Protein AF-A0A8J6M1X1-F1 (afdb_monomer_lite)

pLDDT: mean 85.54, std 12.13, range [44.72, 98.0]

Sequence (338 aa):
MTLRKKKETFILKIRDKYQDTYNKDKVIQGISLAIDCLIENEATQEDKPIIFVSYGDENKHAAKLLKELCVEHYSSTSSELFDYEMLNLPNSSAEDALLKLVEICRCRTSLFYWADAISWFKTLPSNTMHVINFNGSKVIRGVNQQDRESITIKKKSFNTNPLNEEHFGLINLHKSISDSIDGSLSDLFYEEALGLIIRPIPAPTGYKYNNPITIDSPNWQKEACVAIRRYQGKECQDGFKWDTSNNAWENVVVYPILEDILMIDSQEIRECLIGQVTMVTPENADTYLSTAWIHPFYRRRGKLSKIWNELINIYGKFEVEEPNSNMQSFIAKKLISK

Organism: NCBI:txid2125989

Structure (mmCIF, N/CA/C/O backbone):
data_AF-A0A8J6M1X1-F1
#
_entry.id   AF-A0A8J6M1X1-F1
#
loop_
_atom_site.group_PDB
_atom_site.id
_atom_site.type_symbol
_atom_site.label_atom_id
_atom_site.label_alt_id
_atom_site.label_comp_id
_atom_site.label_asym_id
_atom_site.label_entity_id
_atom_site.label_seq_id
_atom_site.pdbx_PDB_ins_code
_atom_site.Cartn_x
_atom_site.Cartn_y
_atom_site.Cartn_z
_atom_site.occupancy
_atom_site.B_iso_or_equiv
_atom_site.auth_seq_id
_atom_site.auth_comp_id
_atom_site.auth_asym_id
_atom_site.auth_atom_id
_atom_site.pdbx_PDB_model_num
ATOM 1 N N . MET A 1 1 ? 8.761 -2.727 8.504 1.00 66.25 1 MET A N 1
ATOM 2 C CA . MET A 1 1 ? 8.755 -1.368 7.909 1.00 66.25 1 MET A CA 1
ATOM 3 C C . MET A 1 1 ? 8.291 -1.484 6.467 1.00 66.25 1 MET A C 1
ATOM 5 O O . MET A 1 1 ? 8.843 -2.325 5.772 1.00 66.25 1 MET A O 1
ATOM 9 N N . THR A 1 2 ? 7.280 -0.717 6.048 1.00 79.56 2 THR A N 1
ATOM 10 C CA . THR A 1 2 ? 6.693 -0.816 4.696 1.00 79.56 2 THR A CA 1
ATOM 11 C C . THR A 1 2 ? 7.685 -0.397 3.613 1.00 79.56 2 THR A C 1
ATOM 13 O O . THR A 1 2 ? 8.633 0.342 3.903 1.00 79.56 2 THR A O 1
ATOM 16 N N . LEU A 1 3 ? 7.476 -0.842 2.370 1.00 83.88 3 LEU A N 1
ATOM 17 C CA . LEU A 1 3 ? 8.343 -0.481 1.249 1.00 83.88 3 LEU A CA 1
ATOM 18 C C . LEU A 1 3 ? 8.395 1.040 1.034 1.00 83.88 3 LEU A C 1
ATOM 20 O O . LEU A 1 3 ? 9.475 1.600 0.861 1.00 83.88 3 LEU A O 1
ATOM 24 N N . ARG A 1 4 ? 7.256 1.726 1.189 1.00 83.94 4 ARG A N 1
ATOM 25 C CA . ARG A 1 4 ? 7.164 3.195 1.154 1.00 83.94 4 ARG A CA 1
ATOM 26 C C . ARG A 1 4 ? 8.039 3.878 2.211 1.00 83.94 4 ARG A C 1
ATOM 28 O O . ARG A 1 4 ? 8.769 4.799 1.875 1.00 83.94 4 ARG A O 1
ATOM 35 N N . LYS A 1 5 ? 8.063 3.382 3.456 1.00 79.75 5 LYS A N 1
ATOM 36 C CA . LYS A 1 5 ? 8.980 3.892 4.499 1.00 79.75 5 LYS A CA 1
ATOM 37 C C . LYS A 1 5 ? 10.449 3.581 4.177 1.00 79.75 5 LYS A C 1
ATOM 39 O O . LYS A 1 5 ? 11.317 4.425 4.368 1.00 79.75 5 LYS A O 1
ATOM 44 N N . LYS A 1 6 ? 10.742 2.377 3.663 1.00 84.75 6 LYS A N 1
ATOM 45 C CA . LYS A 1 6 ? 12.109 1.990 3.257 1.00 84.75 6 LYS A CA 1
ATOM 46 C C . LYS A 1 6 ? 12.631 2.834 2.102 1.00 84.75 6 LYS A C 1
ATOM 48 O O . LYS A 1 6 ? 13.828 3.099 2.067 1.00 84.75 6 LYS A O 1
ATOM 53 N N . LYS A 1 7 ? 11.749 3.273 1.201 1.00 88.69 7 LYS A N 1
ATOM 54 C CA . LYS A 1 7 ? 12.085 4.126 0.063 1.00 88.69 7 LYS A CA 1
ATOM 55 C C . LYS A 1 7 ? 12.870 5.359 0.495 1.00 88.69 7 LYS A C 1
ATOM 57 O O . LYS A 1 7 ? 13.956 5.585 -0.020 1.00 88.69 7 LYS A O 1
ATOM 62 N N . GLU A 1 8 ? 12.355 6.128 1.450 1.00 84.44 8 GLU A N 1
ATOM 63 C CA . GLU A 1 8 ? 12.991 7.371 1.902 1.00 84.44 8 GLU A CA 1
ATOM 64 C C . GLU A 1 8 ? 14.382 7.111 2.483 1.00 84.44 8 GLU A C 1
ATOM 66 O O . GLU A 1 8 ? 15.367 7.699 2.034 1.00 84.44 8 GLU A O 1
ATOM 71 N N . THR A 1 9 ? 14.482 6.161 3.418 1.00 87.12 9 THR A N 1
ATOM 72 C CA . THR A 1 9 ? 15.759 5.766 4.025 1.00 87.12 9 THR A CA 1
ATOM 73 C C . THR A 1 9 ? 16.758 5.284 2.975 1.00 87.12 9 THR A C 1
ATOM 75 O O . THR A 1 9 ? 17.935 5.629 3.030 1.00 87.12 9 THR A O 1
ATOM 78 N N . PHE A 1 10 ? 16.304 4.493 2.004 1.00 88.81 10 PHE A N 1
ATOM 79 C CA . PHE A 1 10 ? 17.156 3.952 0.954 1.00 88.81 10 PHE A CA 1
ATOM 80 C C . PHE A 1 10 ? 17.651 5.031 -0.010 1.00 88.81 10 PHE A C 1
ATOM 82 O O . PHE A 1 10 ? 18.835 5.075 -0.335 1.00 88.81 10 PHE A O 1
ATOM 89 N N . ILE A 1 11 ? 16.771 5.945 -0.423 1.00 88.62 11 ILE A N 1
ATOM 90 C CA . ILE A 1 11 ? 17.135 7.065 -1.294 1.00 88.62 11 ILE A CA 1
ATOM 91 C C . ILE A 1 11 ? 18.153 7.983 -0.605 1.00 88.62 11 ILE A C 1
ATOM 93 O O . ILE A 1 11 ? 19.099 8.421 -1.259 1.00 88.62 11 ILE A O 1
ATOM 97 N N . LEU A 1 12 ? 18.019 8.227 0.704 1.00 87.12 12 LEU A N 1
ATOM 98 C CA . LEU A 1 12 ? 19.024 8.957 1.487 1.00 87.12 12 LEU A CA 1
ATOM 99 C C . LEU A 1 12 ? 20.371 8.218 1.510 1.00 87.12 12 LEU A C 1
ATOM 101 O O . LEU A 1 12 ? 21.384 8.799 1.132 1.00 87.12 12 LEU A O 1
ATOM 105 N N . LYS A 1 13 ? 20.377 6.912 1.818 1.00 87.31 13 LYS A N 1
ATOM 106 C CA . LYS A 1 13 ? 21.600 6.086 1.792 1.00 87.31 13 LYS A CA 1
ATOM 107 C C . LYS A 1 13 ? 22.314 6.129 0.432 1.00 87.31 13 LYS A C 1
ATOM 109 O O . LYS A 1 13 ? 23.538 6.229 0.383 1.00 87.31 13 LYS A O 1
ATOM 114 N N . ILE A 1 14 ? 21.575 6.060 -0.682 1.00 86.62 14 ILE A N 1
ATOM 115 C CA . ILE A 1 14 ? 22.171 6.156 -2.026 1.00 86.62 14 ILE A CA 1
ATOM 116 C C . ILE A 1 14 ? 22.758 7.548 -2.262 1.00 86.62 14 ILE A C 1
ATOM 118 O O . ILE A 1 14 ? 23.850 7.656 -2.822 1.00 86.62 14 ILE A O 1
ATOM 122 N N . ARG A 1 15 ? 22.060 8.616 -1.849 1.00 86.00 15 ARG A N 1
ATOM 123 C CA . ARG A 1 15 ? 22.563 9.991 -1.998 1.00 86.00 15 ARG A CA 1
ATOM 124 C C . ARG A 1 15 ? 23.920 10.166 -1.329 1.00 86.00 15 ARG A C 1
ATOM 126 O O . ARG A 1 15 ? 24.786 10.793 -1.941 1.00 86.00 15 ARG A O 1
ATOM 133 N N . ASP A 1 16 ? 24.107 9.576 -0.156 1.00 81.56 16 ASP A N 1
ATOM 134 C CA . ASP A 1 16 ? 25.363 9.653 0.591 1.00 81.56 16 ASP A CA 1
ATOM 135 C C . ASP A 1 16 ? 26.462 8.790 -0.045 1.00 81.56 16 ASP A C 1
ATOM 137 O O . ASP A 1 16 ? 27.605 9.224 -0.156 1.00 81.56 16 ASP A O 1
ATOM 141 N N . LYS A 1 17 ? 26.115 7.596 -0.545 1.00 77.62 17 LYS A N 1
ATOM 142 C CA . LYS A 1 17 ? 27.065 6.657 -1.173 1.00 77.62 17 LYS A CA 1
ATOM 143 C C . LYS A 1 17 ? 27.565 7.110 -2.557 1.00 77.62 17 LYS A C 1
ATOM 145 O O . LYS A 1 17 ? 28.666 6.739 -2.946 1.00 77.62 17 LYS A O 1
ATOM 150 N N . TYR A 1 18 ? 26.782 7.893 -3.305 1.00 72.75 18 TYR A N 1
ATOM 151 C CA . TYR A 1 18 ? 27.051 8.245 -4.712 1.00 72.75 18 TYR A CA 1
ATOM 152 C C . TYR A 1 18 ? 27.340 9.740 -4.922 1.00 72.75 18 TYR A C 1
ATOM 154 O O . TYR A 1 18 ? 26.734 10.368 -5.785 1.00 72.75 18 TYR A O 1
ATOM 162 N N . GLN A 1 19 ? 28.199 10.374 -4.119 1.00 61.22 19 GLN A N 1
ATOM 163 C CA . GLN A 1 19 ? 28.440 11.824 -4.229 1.00 61.22 19 GLN A CA 1
ATOM 164 C C . GLN A 1 19 ? 29.060 12.276 -5.571 1.00 61.22 19 GLN A C 1
ATOM 166 O O . GLN A 1 19 ? 28.644 13.322 -6.061 1.00 61.22 19 GLN A O 1
ATOM 171 N N . ASP A 1 20 ? 29.870 11.443 -6.243 1.00 61.41 20 ASP A N 1
ATOM 172 C CA . ASP A 1 20 ? 30.723 11.882 -7.370 1.00 61.41 20 ASP A CA 1
ATOM 173 C C . ASP A 1 20 ? 30.475 11.174 -8.722 1.00 61.41 20 ASP A C 1
ATOM 175 O O . ASP A 1 20 ? 31.387 11.007 -9.530 1.00 61.41 20 ASP A O 1
ATOM 179 N N . THR A 1 21 ? 29.253 10.708 -9.001 1.00 67.19 21 THR A N 1
ATOM 180 C CA . THR A 1 21 ? 28.950 9.974 -10.250 1.00 67.19 21 THR A CA 1
ATOM 181 C C . THR A 1 21 ? 28.178 10.826 -11.261 1.00 67.19 21 THR A C 1
ATOM 183 O O . THR A 1 21 ? 27.195 11.486 -10.916 1.00 67.19 21 THR A O 1
ATOM 186 N N . TYR A 1 22 ? 28.579 10.772 -12.536 1.00 66.62 22 TYR A N 1
ATOM 187 C CA . TYR A 1 22 ? 27.828 11.364 -13.649 1.00 66.62 22 TYR A CA 1
ATOM 188 C C . TYR A 1 22 ? 26.388 10.806 -13.683 1.00 66.62 22 TYR A C 1
ATOM 190 O O . TYR A 1 22 ? 26.178 9.612 -13.482 1.00 66.62 22 TYR A O 1
ATOM 198 N N . ASN A 1 23 ? 25.386 11.670 -13.890 1.00 80.38 23 ASN A N 1
ATOM 199 C CA . ASN A 1 23 ? 23.947 11.338 -13.921 1.00 80.38 23 ASN A CA 1
ATOM 200 C C . ASN A 1 23 ? 23.329 10.748 -12.633 1.00 80.38 23 ASN A C 1
ATOM 202 O O . ASN A 1 23 ? 22.224 10.196 -12.678 1.00 80.38 23 ASN A O 1
ATOM 206 N N . LYS A 1 24 ? 23.966 10.939 -11.469 1.00 85.69 24 LYS A N 1
ATOM 207 C CA . LYS A 1 24 ? 23.457 10.520 -10.148 1.00 85.69 24 LYS A CA 1
ATOM 208 C C . LYS A 1 24 ? 21.973 10.834 -9.932 1.00 85.69 24 LYS A C 1
ATOM 210 O O . LYS A 1 24 ? 21.205 9.948 -9.564 1.00 85.69 24 LYS A O 1
ATOM 215 N N . ASP A 1 25 ? 21.559 12.078 -10.162 1.00 88.75 25 ASP A N 1
ATOM 216 C CA . ASP A 1 25 ? 20.186 12.505 -9.870 1.00 88.75 25 ASP A CA 1
ATOM 217 C C . ASP A 1 25 ? 19.156 11.769 -10.728 1.00 88.75 25 ASP A C 1
ATOM 219 O O . ASP A 1 25 ? 18.096 11.392 -10.227 1.00 88.75 25 ASP A O 1
ATOM 223 N N . LYS A 1 26 ? 19.492 11.478 -11.994 1.00 90.69 26 LYS A N 1
ATOM 224 C CA . LYS A 1 26 ? 18.655 10.647 -12.867 1.00 90.69 26 LYS A CA 1
ATOM 225 C C . LYS A 1 26 ? 18.558 9.220 -12.337 1.00 90.69 26 LYS A C 1
ATOM 227 O O . LYS A 1 26 ? 17.454 8.694 -12.241 1.00 90.69 26 LYS A O 1
ATOM 232 N N . VAL A 1 27 ? 19.675 8.604 -11.947 1.00 92.19 27 VAL A N 1
ATOM 233 C CA . VAL A 1 27 ? 19.682 7.244 -11.377 1.00 92.19 27 VAL A CA 1
ATOM 234 C C . VAL A 1 27 ? 18.826 7.181 -10.108 1.00 92.19 27 VAL A C 1
ATOM 236 O O . VAL A 1 27 ? 17.958 6.318 -9.995 1.00 92.19 27 VAL A O 1
ATOM 239 N N . ILE A 1 28 ? 18.987 8.139 -9.193 1.00 92.12 28 ILE A N 1
ATOM 240 C CA . ILE A 1 28 ? 18.194 8.229 -7.958 1.00 92.12 28 ILE A CA 1
ATOM 241 C C . ILE A 1 28 ? 16.709 8.433 -8.266 1.00 92.12 28 ILE A C 1
ATOM 243 O O . ILE A 1 28 ? 15.857 7.784 -7.653 1.00 92.12 28 ILE A O 1
ATOM 247 N N . GLN A 1 29 ? 16.382 9.305 -9.223 1.00 92.31 29 GLN A N 1
ATOM 248 C CA . GLN A 1 29 ? 15.005 9.513 -9.658 1.00 92.31 29 GLN A CA 1
ATOM 249 C C . GLN A 1 29 ? 14.407 8.222 -10.232 1.00 92.31 29 GLN A C 1
ATOM 251 O O . GLN A 1 29 ? 13.291 7.855 -9.870 1.00 92.31 29 GLN A O 1
ATOM 256 N N . GLY A 1 30 ? 15.148 7.503 -11.076 1.00 94.06 30 GLY A N 1
ATOM 257 C CA . GLY A 1 30 ? 14.706 6.237 -11.652 1.00 94.06 30 GLY A CA 1
ATOM 258 C C . GLY A 1 30 ? 14.484 5.144 -10.614 1.00 94.06 30 GLY A C 1
ATOM 259 O O . GLY A 1 30 ? 13.450 4.487 -10.649 1.00 94.06 30 GLY A O 1
ATOM 260 N N . ILE A 1 31 ? 15.383 5.006 -9.637 1.00 94.50 31 ILE A N 1
ATOM 261 C CA . ILE A 1 31 ? 15.208 4.081 -8.505 1.00 94.50 31 ILE A CA 1
ATOM 262 C C . ILE A 1 31 ? 13.966 4.459 -7.695 1.00 94.50 31 ILE A C 1
ATOM 264 O O . ILE A 1 31 ? 13.155 3.597 -7.370 1.00 94.50 31 ILE A O 1
ATOM 268 N N . SER A 1 32 ? 13.779 5.750 -7.403 1.00 93.56 32 SER A N 1
ATOM 269 C CA . SER A 1 32 ? 12.595 6.243 -6.691 1.00 93.56 32 SER A CA 1
ATOM 270 C C . SER A 1 32 ? 11.305 5.846 -7.419 1.00 93.56 32 SER A C 1
ATOM 272 O O . SER A 1 32 ? 10.380 5.321 -6.801 1.00 93.56 32 SER A O 1
ATOM 274 N N . LEU A 1 33 ? 11.254 6.029 -8.738 1.00 94.88 33 LEU A N 1
ATOM 275 C CA . LEU A 1 33 ? 10.097 5.662 -9.554 1.00 94.88 33 LEU A CA 1
ATOM 276 C C . LEU A 1 33 ? 9.926 4.142 -9.719 1.00 94.88 33 LEU A C 1
ATOM 278 O O . LEU A 1 33 ? 8.800 3.665 -9.844 1.00 94.88 33 LEU A O 1
ATOM 282 N N . ALA A 1 34 ? 11.010 3.369 -9.697 1.00 95.88 34 ALA A N 1
ATOM 283 C CA . ALA A 1 34 ? 10.949 1.911 -9.725 1.00 95.88 34 ALA A CA 1
ATOM 284 C C . ALA A 1 34 ? 10.388 1.342 -8.412 1.00 95.88 34 ALA A C 1
ATOM 286 O O . ALA A 1 34 ? 9.546 0.449 -8.440 1.00 95.88 34 ALA A O 1
ATOM 287 N N . ILE A 1 35 ? 10.759 1.921 -7.265 1.00 94.69 35 ILE A N 1
ATOM 288 C CA . ILE A 1 35 ? 10.152 1.574 -5.971 1.00 94.69 35 ILE A CA 1
ATOM 289 C C . ILE A 1 35 ? 8.655 1.911 -5.969 1.00 94.69 35 ILE A C 1
ATOM 291 O O . ILE A 1 35 ? 7.868 1.150 -5.416 1.00 94.69 35 ILE A O 1
ATOM 295 N N . ASP A 1 36 ? 8.232 2.993 -6.636 1.00 92.88 36 ASP A N 1
ATOM 296 C CA . ASP A 1 36 ? 6.798 3.271 -6.810 1.00 92.88 36 ASP A CA 1
ATOM 297 C C . ASP A 1 36 ? 6.074 2.155 -7.583 1.00 92.88 36 ASP A C 1
ATOM 299 O O . ASP A 1 36 ? 4.914 1.870 -7.303 1.00 92.88 36 ASP A O 1
ATOM 303 N N . CYS A 1 37 ? 6.744 1.504 -8.538 1.00 94.00 37 CYS A N 1
ATOM 304 C CA . CYS A 1 37 ? 6.176 0.372 -9.274 1.00 94.00 37 CYS A CA 1
ATOM 305 C C . CYS A 1 37 ? 6.079 -0.887 -8.398 1.00 94.00 37 CYS A C 1
ATOM 307 O O . CYS A 1 37 ? 5.080 -1.594 -8.467 1.00 94.00 37 CYS A O 1
ATOM 309 N N . LEU A 1 38 ? 7.062 -1.127 -7.524 1.00 93.62 38 LEU A N 1
ATOM 310 C CA . LEU A 1 38 ? 6.997 -2.208 -6.533 1.00 93.62 38 LEU A CA 1
ATOM 311 C C . LEU A 1 38 ? 5.850 -2.003 -5.529 1.00 93.62 38 LEU A C 1
ATOM 313 O O . LEU A 1 38 ? 5.138 -2.950 -5.218 1.00 93.62 38 LEU A O 1
ATOM 317 N N . ILE A 1 39 ? 5.625 -0.767 -5.067 1.00 90.31 39 ILE A N 1
ATOM 318 C CA . ILE A 1 39 ? 4.486 -0.438 -4.189 1.00 90.31 39 ILE A CA 1
ATOM 319 C C . ILE A 1 39 ? 3.150 -0.728 -4.897 1.00 90.31 39 ILE A C 1
ATOM 321 O O . ILE A 1 39 ? 2.221 -1.230 -4.270 1.00 90.31 39 ILE A O 1
ATOM 325 N N . GLU A 1 40 ? 3.039 -0.427 -6.195 1.00 89.06 40 GLU A N 1
ATOM 326 C CA . GLU A 1 40 ? 1.841 -0.753 -6.985 1.00 89.06 40 GLU A CA 1
ATOM 327 C C . GLU A 1 40 ? 1.635 -2.258 -7.147 1.00 89.06 40 GLU A C 1
ATOM 329 O O . GLU A 1 40 ? 0.508 -2.728 -7.005 1.00 89.06 40 GLU A O 1
ATOM 334 N N . ASN A 1 41 ? 2.707 -3.004 -7.408 1.00 91.00 41 ASN A N 1
ATOM 335 C CA . ASN A 1 41 ? 2.677 -4.463 -7.476 1.00 91.00 41 ASN A CA 1
ATOM 336 C C . ASN A 1 41 ? 2.154 -5.066 -6.164 1.00 91.00 41 ASN A C 1
ATOM 338 O O . ASN A 1 41 ? 1.188 -5.826 -6.177 1.00 91.00 41 ASN A O 1
ATOM 342 N N . GLU A 1 42 ? 2.696 -4.640 -5.016 1.00 88.25 42 GLU A N 1
ATOM 343 C CA . GLU A 1 42 ? 2.217 -5.080 -3.697 1.00 88.25 42 GLU A CA 1
ATOM 344 C C . GLU A 1 42 ? 0.735 -4.744 -3.469 1.00 88.25 42 GLU A C 1
ATOM 346 O O . GLU A 1 42 ? -0.012 -5.561 -2.931 1.00 88.25 42 GLU A O 1
ATOM 351 N N . ALA A 1 43 ? 0.297 -3.549 -3.876 1.00 82.31 43 ALA A N 1
ATOM 352 C CA . ALA A 1 43 ? -1.075 -3.090 -3.665 1.00 82.31 43 ALA A CA 1
ATOM 353 C C . ALA A 1 43 ? -2.104 -3.815 -4.548 1.00 82.31 43 ALA A C 1
ATOM 355 O O . ALA A 1 43 ? -3.246 -4.020 -4.135 1.00 82.31 43 ALA A O 1
ATOM 356 N N . THR A 1 44 ? -1.702 -4.195 -5.760 1.00 83.00 44 THR A N 1
ATOM 357 C CA . THR A 1 44 ? -2.550 -4.894 -6.741 1.00 83.00 44 THR A CA 1
ATOM 358 C C . THR A 1 44 ? -2.412 -6.413 -6.683 1.00 83.00 44 THR A C 1
ATOM 360 O O . THR A 1 44 ? -3.189 -7.109 -7.327 1.00 83.00 44 THR A O 1
ATOM 363 N N . GLN A 1 45 ? -1.469 -6.932 -5.888 1.00 84.75 45 GLN A N 1
ATOM 364 C CA . GLN A 1 45 ? -1.098 -8.352 -5.863 1.00 84.75 45 GLN A CA 1
ATOM 365 C C . GLN A 1 45 ? -0.674 -8.869 -7.249 1.00 84.75 45 GLN A C 1
ATOM 367 O O . GLN A 1 45 ? -0.957 -10.007 -7.622 1.00 84.75 45 GLN A O 1
ATOM 372 N N . GLU A 1 46 ? 0.010 -8.019 -8.014 1.00 86.50 46 GLU A N 1
ATOM 373 C CA . GLU A 1 46 ? 0.571 -8.344 -9.323 1.00 86.50 46 GLU A CA 1
ATOM 374 C C . GLU A 1 46 ? 2.099 -8.301 -9.267 1.00 86.50 46 GLU A C 1
ATOM 376 O O . GLU A 1 46 ? 2.668 -7.396 -8.670 1.00 86.50 46 GLU A O 1
ATOM 381 N N . ASP A 1 47 ? 2.776 -9.194 -9.987 1.00 87.88 47 ASP A N 1
ATOM 382 C CA . ASP A 1 47 ? 4.239 -9.183 -10.121 1.00 87.88 47 ASP A CA 1
ATOM 383 C C . ASP A 1 47 ? 4.663 -8.707 -11.515 1.00 87.88 47 ASP A C 1
ATOM 385 O O . ASP A 1 47 ? 5.363 -9.400 -12.254 1.00 87.88 47 ASP A O 1
ATOM 389 N N . LYS A 1 48 ? 4.215 -7.508 -11.912 1.00 92.75 48 LYS A N 1
ATOM 390 C CA . LYS A 1 48 ? 4.622 -6.917 -13.197 1.00 92.75 48 LYS A CA 1
ATOM 391 C C . LYS A 1 48 ? 6.124 -6.617 -13.190 1.00 92.75 48 LYS A C 1
ATOM 393 O O . LYS A 1 48 ? 6.562 -5.834 -12.337 1.00 92.75 48 LYS A O 1
ATOM 398 N N . PRO A 1 49 ? 6.910 -7.153 -14.140 1.00 94.75 49 PRO A N 1
ATOM 399 C CA . PRO A 1 49 ? 8.326 -6.829 -14.224 1.00 94.75 49 PRO A CA 1
ATOM 400 C C . PRO A 1 49 ? 8.580 -5.346 -14.498 1.00 94.75 49 PRO A C 1
ATOM 402 O O . PRO A 1 49 ? 7.753 -4.645 -15.088 1.00 94.75 49 PRO A O 1
ATOM 405 N N . ILE A 1 50 ? 9.746 -4.870 -14.064 1.00 97.50 50 ILE A N 1
ATOM 406 C CA . ILE A 1 50 ? 10.170 -3.474 -14.179 1.00 97.50 50 ILE A CA 1
ATOM 407 C C . ILE A 1 50 ? 11.333 -3.389 -15.166 1.00 97.50 50 ILE A C 1
ATOM 409 O O . ILE A 1 50 ? 12.405 -3.942 -14.923 1.00 97.50 50 ILE A O 1
ATOM 413 N N . ILE A 1 51 ? 11.129 -2.663 -16.265 1.00 97.38 51 ILE A N 1
ATOM 414 C CA . ILE A 1 51 ? 12.132 -2.446 -17.309 1.00 97.38 51 ILE A CA 1
ATOM 415 C C . ILE A 1 51 ? 12.744 -1.048 -17.159 1.00 97.38 51 ILE A C 1
ATOM 417 O O . ILE A 1 51 ? 12.041 -0.039 -17.226 1.00 97.38 51 ILE A O 1
ATOM 421 N N . PHE A 1 52 ? 14.062 -0.975 -17.010 1.00 98.00 52 PHE A N 1
ATOM 422 C CA . PHE A 1 52 ? 14.844 0.260 -17.014 1.00 98.00 52 PHE A CA 1
ATOM 423 C C . PHE A 1 52 ? 15.364 0.542 -18.429 1.00 98.00 52 PHE A C 1
ATOM 425 O O . PHE A 1 52 ? 16.074 -0.278 -19.004 1.00 98.00 52 PHE A O 1
ATOM 432 N N . VAL A 1 53 ? 15.044 1.706 -18.994 1.00 97.50 53 VAL A N 1
ATOM 433 C CA . VAL A 1 53 ? 15.383 2.051 -20.384 1.00 97.50 53 VAL A CA 1
ATOM 434 C C . VAL A 1 53 ? 16.271 3.283 -20.448 1.00 97.50 53 VAL A C 1
ATOM 436 O O . VAL A 1 53 ? 15.841 4.366 -20.046 1.00 97.50 53 VAL A O 1
ATOM 439 N N . SER A 1 54 ? 17.484 3.133 -20.975 1.00 95.88 54 SER A N 1
ATOM 440 C CA . SER A 1 54 ? 18.418 4.237 -21.216 1.00 95.88 54 SER A CA 1
ATOM 441 C C . SER A 1 54 ? 19.326 3.921 -22.400 1.00 95.88 54 SER A C 1
ATOM 443 O O . SER A 1 54 ? 19.751 2.783 -22.530 1.00 95.88 54 SER A O 1
ATOM 445 N N . TYR A 1 55 ? 19.676 4.920 -23.213 1.00 92.19 55 TYR A N 1
ATOM 446 C CA . TYR A 1 55 ? 20.749 4.805 -24.210 1.00 92.19 55 TYR A CA 1
ATOM 447 C C . TYR A 1 55 ? 22.151 4.794 -23.575 1.00 92.19 55 TYR A C 1
ATOM 449 O O . TYR A 1 55 ? 23.127 4.478 -24.252 1.00 92.19 55 TYR A O 1
ATOM 457 N N . GLY A 1 56 ? 22.258 5.204 -22.307 1.00 88.94 56 GLY A N 1
ATOM 458 C CA . GLY A 1 56 ? 23.471 5.119 -21.496 1.00 88.94 56 GLY A CA 1
ATOM 459 C C . GLY A 1 56 ? 23.369 4.036 -20.420 1.00 88.94 56 GLY A C 1
ATOM 460 O O . GLY A 1 56 ? 22.421 3.259 -20.387 1.00 88.94 56 GLY A O 1
ATOM 461 N N . ASP A 1 57 ? 24.326 4.019 -19.492 1.00 89.56 57 ASP A N 1
ATOM 462 C CA . ASP A 1 57 ? 24.403 2.999 -18.437 1.00 89.56 57 ASP A CA 1
ATOM 463 C C . ASP A 1 57 ? 23.496 3.270 -17.214 1.00 89.56 57 ASP A C 1
ATOM 465 O O . ASP A 1 57 ? 23.526 2.511 -16.236 1.00 89.56 57 ASP A O 1
ATOM 469 N N . GLU A 1 58 ? 22.701 4.348 -17.199 1.00 92.38 58 GLU A N 1
ATOM 470 C CA . GLU A 1 58 ? 21.858 4.716 -16.048 1.00 92.38 58 GLU A CA 1
ATOM 471 C C . GLU A 1 58 ? 20.844 3.622 -15.700 1.00 92.38 58 GLU A C 1
ATOM 473 O O . GLU A 1 58 ? 20.578 3.378 -14.522 1.00 92.38 58 GLU A O 1
ATOM 478 N N . ASN A 1 59 ? 20.309 2.944 -16.720 1.00 93.69 59 ASN A N 1
ATOM 479 C CA . ASN A 1 59 ? 19.359 1.841 -16.584 1.00 93.69 59 ASN A CA 1
ATOM 480 C C . ASN A 1 59 ? 19.947 0.687 -15.753 1.00 93.69 59 ASN A C 1
ATOM 482 O O . ASN A 1 59 ? 19.358 0.261 -14.759 1.00 93.69 59 ASN A O 1
ATOM 486 N N . LYS A 1 60 ? 21.144 0.229 -16.117 1.00 92.94 60 LYS A N 1
ATOM 487 C CA . LYS A 1 60 ? 21.846 -0.891 -15.498 1.00 92.94 60 LYS A CA 1
ATOM 488 C C . LYS A 1 60 ? 22.290 -0.553 -14.080 1.00 92.94 60 LYS A C 1
ATOM 490 O O . LYS A 1 60 ? 22.162 -1.385 -13.182 1.00 92.94 60 LYS A O 1
ATOM 495 N N . HIS A 1 61 ? 22.766 0.673 -13.854 1.00 91.75 61 HIS A N 1
ATOM 496 C CA . HIS A 1 61 ? 23.123 1.143 -12.514 1.00 91.75 61 HIS A CA 1
ATOM 497 C C . HIS A 1 61 ? 21.899 1.231 -11.595 1.00 91.75 61 HIS A C 1
ATOM 499 O O . HIS A 1 61 ? 21.964 0.777 -10.451 1.00 91.75 61 HIS A O 1
ATOM 505 N N . ALA A 1 62 ? 20.777 1.761 -12.093 1.00 93.88 62 ALA A N 1
ATOM 506 C CA . ALA A 1 62 ? 19.531 1.829 -11.337 1.00 93.88 62 ALA A CA 1
ATOM 507 C C . ALA A 1 62 ? 19.001 0.431 -10.979 1.00 93.88 62 ALA A C 1
ATOM 509 O O . ALA A 1 62 ? 18.660 0.195 -9.820 1.00 93.88 62 ALA A O 1
ATOM 510 N N . ALA A 1 63 ? 18.999 -0.505 -11.934 1.00 94.38 63 ALA A N 1
ATOM 511 C CA . ALA A 1 63 ? 18.564 -1.882 -11.706 1.00 94.38 63 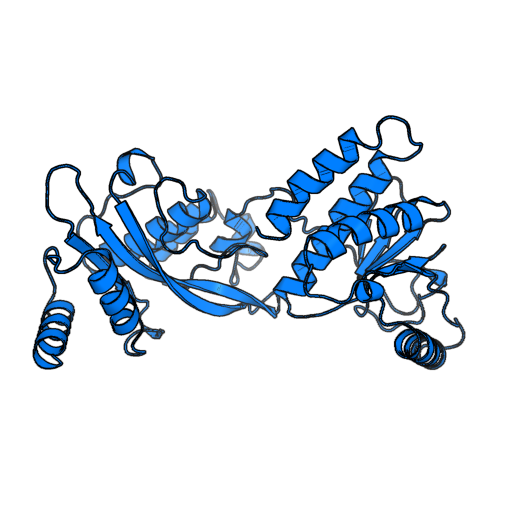ALA A CA 1
ATOM 512 C C . ALA A 1 63 ? 19.438 -2.597 -10.659 1.00 94.38 63 ALA A C 1
ATOM 514 O O . ALA A 1 63 ? 18.918 -3.219 -9.731 1.00 94.38 63 ALA A O 1
ATOM 515 N N . LYS A 1 64 ? 20.766 -2.431 -10.741 1.00 92.69 64 LYS A N 1
ATOM 516 C CA . LYS A 1 64 ? 21.711 -2.981 -9.758 1.00 92.69 64 LYS A CA 1
ATOM 517 C C . LYS A 1 64 ? 21.449 -2.459 -8.346 1.00 92.69 64 LYS A C 1
ATOM 519 O O . LYS A 1 64 ? 21.426 -3.239 -7.400 1.00 92.69 64 LYS A O 1
ATOM 524 N N . LEU A 1 65 ? 21.251 -1.151 -8.196 1.00 92.12 65 LEU A N 1
ATOM 525 C CA . LEU A 1 65 ? 20.965 -0.555 -6.893 1.00 92.12 65 LEU A CA 1
ATOM 526 C C . LEU A 1 65 ? 19.605 -0.990 -6.350 1.00 92.12 65 LEU A C 1
ATOM 528 O O . LEU A 1 65 ? 19.486 -1.280 -5.162 1.00 92.12 65 LEU A O 1
ATOM 532 N N . LEU A 1 66 ? 18.584 -1.088 -7.203 1.00 94.38 66 LEU A N 1
ATOM 533 C CA . LEU A 1 66 ? 17.279 -1.571 -6.765 1.00 94.38 66 LEU A CA 1
ATOM 534 C C . LEU A 1 66 ? 17.341 -3.026 -6.279 1.00 94.38 66 LEU A C 1
ATOM 536 O O . LEU A 1 66 ? 16.701 -3.351 -5.279 1.00 94.38 66 LEU A O 1
ATOM 540 N N . LYS A 1 67 ? 18.143 -3.879 -6.930 1.00 94.12 67 LYS A N 1
ATOM 541 C CA . LYS A 1 67 ? 18.406 -5.244 -6.457 1.00 94.12 67 LYS A CA 1
ATOM 542 C C . LYS A 1 67 ? 18.925 -5.252 -5.019 1.00 94.12 67 LYS A C 1
ATOM 544 O O . LYS A 1 67 ? 18.416 -6.024 -4.212 1.00 94.12 67 LYS A O 1
ATOM 549 N N . GLU A 1 68 ? 19.891 -4.389 -4.683 1.00 90.62 68 GLU A N 1
ATOM 550 C CA . GLU A 1 68 ? 20.431 -4.286 -3.315 1.00 90.62 68 GLU A CA 1
ATOM 551 C C . GLU A 1 68 ? 19.311 -4.008 -2.294 1.00 90.62 68 GLU A C 1
ATOM 553 O O . GLU A 1 68 ? 19.212 -4.713 -1.289 1.00 90.62 68 GLU A O 1
ATOM 558 N N . LEU A 1 69 ? 18.408 -3.059 -2.586 1.00 91.50 69 LEU A N 1
ATOM 559 C CA . LEU A 1 69 ? 17.243 -2.787 -1.732 1.00 91.50 69 LEU A CA 1
ATOM 560 C C . LEU A 1 69 ? 16.321 -3.997 -1.606 1.00 91.50 69 LEU A C 1
ATOM 562 O O . LEU A 1 69 ? 15.840 -4.281 -0.512 1.00 91.50 69 LEU A O 1
ATOM 566 N N . CYS A 1 70 ? 16.014 -4.665 -2.716 1.00 92.62 70 CYS A N 1
ATOM 567 C CA . CYS A 1 70 ? 15.020 -5.733 -2.723 1.00 92.62 70 CYS A CA 1
ATOM 568 C C . CYS A 1 70 ? 15.525 -6.977 -1.996 1.00 92.62 70 CYS A C 1
ATOM 570 O O . CYS A 1 70 ? 14.776 -7.556 -1.217 1.00 92.62 70 CYS A O 1
ATOM 572 N N . VAL A 1 71 ? 16.803 -7.329 -2.146 1.00 91.88 71 VAL A N 1
ATOM 573 C CA . VAL A 1 71 ? 17.425 -8.419 -1.378 1.00 91.88 71 VAL A CA 1
ATOM 574 C C . VAL A 1 71 ? 17.443 -8.098 0.124 1.00 91.88 71 VAL A C 1
ATOM 576 O O . VAL A 1 71 ? 17.161 -8.972 0.940 1.00 91.88 71 VAL A O 1
ATOM 579 N N . GLU A 1 72 ? 17.708 -6.843 0.510 1.00 90.06 72 GLU A N 1
ATOM 580 C CA . GLU A 1 72 ? 17.621 -6.409 1.915 1.00 90.06 72 GLU A CA 1
ATOM 581 C C . GLU A 1 72 ? 16.167 -6.404 2.425 1.00 90.06 72 GLU A C 1
ATOM 583 O O . GLU A 1 72 ? 15.896 -6.731 3.584 1.00 90.06 72 GLU A O 1
ATOM 588 N N . HIS A 1 73 ? 15.209 -5.994 1.589 1.00 88.81 73 HIS A N 1
ATOM 589 C CA . HIS A 1 73 ? 13.815 -5.845 1.991 1.00 88.81 73 HIS A CA 1
ATOM 590 C C . HIS A 1 73 ? 13.068 -7.174 2.070 1.00 88.81 73 HIS A C 1
ATOM 592 O O . HIS A 1 73 ? 12.352 -7.395 3.047 1.00 88.81 73 HIS A O 1
ATOM 598 N N . TYR A 1 74 ? 13.253 -8.036 1.076 1.00 89.25 74 TYR A N 1
ATOM 599 C CA . TYR A 1 74 ? 12.584 -9.320 0.917 1.00 89.25 74 TYR A CA 1
ATOM 600 C C . TYR A 1 74 ? 13.558 -10.465 1.206 1.00 89.25 74 TYR A C 1
ATOM 602 O O . TYR A 1 74 ? 13.775 -11.335 0.367 1.00 89.25 74 TYR A O 1
ATOM 610 N N . SER A 1 75 ? 14.139 -10.480 2.406 1.00 86.44 75 SER A N 1
ATOM 611 C CA . SER A 1 75 ? 15.192 -11.433 2.792 1.00 86.44 75 SER A CA 1
ATOM 612 C C . SER A 1 75 ? 14.781 -12.911 2.736 1.00 86.44 75 SER A C 1
ATOM 614 O O . SER A 1 75 ? 15.641 -13.785 2.684 1.00 86.44 75 SER A O 1
ATOM 616 N N . SER A 1 76 ? 13.478 -13.204 2.743 1.00 87.94 76 SER A N 1
ATOM 617 C CA . SER A 1 76 ? 12.925 -14.554 2.583 1.00 87.94 76 SER A CA 1
ATOM 618 C C . SER A 1 76 ? 12.754 -14.993 1.123 1.00 87.94 76 SER A C 1
ATOM 620 O O . SER A 1 76 ? 12.362 -16.130 0.879 1.00 87.94 76 SER A O 1
ATOM 622 N N . THR A 1 77 ? 12.987 -14.101 0.159 1.00 87.44 77 THR A N 1
ATOM 623 C CA . THR A 1 77 ? 12.800 -14.351 -1.277 1.00 87.44 77 THR A CA 1
ATOM 624 C C . THR A 1 77 ? 14.139 -14.681 -1.930 1.00 87.44 77 THR A C 1
ATOM 626 O O . THR A 1 77 ? 15.170 -14.142 -1.527 1.00 87.44 77 THR A O 1
ATOM 629 N N . SER A 1 78 ? 14.142 -15.555 -2.945 1.00 87.62 78 SER A N 1
ATOM 630 C CA . SER A 1 78 ? 15.367 -15.868 -3.694 1.00 87.62 78 SER A CA 1
ATOM 631 C C . SER A 1 78 ? 15.984 -14.592 -4.265 1.00 87.62 78 SER A C 1
ATOM 633 O O . SER A 1 78 ? 15.305 -13.817 -4.939 1.00 87.62 78 SER A O 1
ATOM 635 N N . SER A 1 79 ? 17.283 -14.387 -4.038 1.00 86.69 79 SER A N 1
ATOM 636 C CA . SER A 1 79 ? 18.002 -13.224 -4.566 1.00 86.69 79 SER A CA 1
ATOM 637 C C . SER A 1 79 ? 18.029 -13.181 -6.094 1.00 86.69 79 SER A C 1
ATOM 639 O O . SER A 1 79 ? 18.166 -12.099 -6.660 1.00 86.69 79 SER A O 1
ATOM 641 N N . GLU A 1 80 ? 17.888 -14.343 -6.741 1.00 88.00 80 GLU A N 1
ATOM 642 C CA . GLU A 1 80 ? 17.809 -14.486 -8.200 1.00 88.00 80 GLU A CA 1
ATOM 643 C C . GLU A 1 80 ? 16.550 -13.814 -8.763 1.00 88.00 80 GLU A C 1
ATOM 645 O O . GLU A 1 80 ? 16.583 -13.280 -9.868 1.00 88.00 80 GLU A O 1
ATOM 650 N N . LEU A 1 81 ? 15.469 -13.726 -7.970 1.00 88.12 81 LEU A N 1
ATOM 651 C CA . LEU A 1 81 ? 14.247 -13.014 -8.365 1.00 88.12 81 LEU A CA 1
ATOM 652 C C . LEU A 1 81 ? 14.509 -11.539 -8.685 1.00 88.12 81 LEU A C 1
ATOM 654 O O . LEU A 1 81 ? 13.841 -10.936 -9.523 1.00 88.12 81 LEU A O 1
ATOM 658 N N . PHE A 1 82 ? 15.502 -10.962 -8.014 1.00 91.75 82 PHE A N 1
ATOM 659 C CA . PHE A 1 82 ? 15.890 -9.565 -8.153 1.00 91.75 82 PHE A CA 1
ATOM 660 C C . PHE A 1 82 ? 17.129 -9.385 -9.031 1.00 91.75 82 PHE A C 1
ATOM 662 O O . PHE A 1 82 ? 17.693 -8.289 -9.061 1.00 91.75 82 PHE A O 1
ATOM 669 N N . ASP A 1 83 ? 17.583 -10.428 -9.735 1.00 91.69 83 ASP A N 1
ATOM 670 C CA . ASP A 1 83 ? 18.575 -10.253 -10.793 1.00 91.69 83 ASP A CA 1
ATOM 671 C C . ASP A 1 83 ? 18.067 -9.267 -11.840 1.00 91.69 83 ASP A C 1
ATOM 673 O O . ASP A 1 83 ? 16.865 -9.048 -11.971 1.00 91.69 83 ASP A O 1
ATOM 677 N N . TYR A 1 84 ? 18.990 -8.634 -12.560 1.00 91.50 84 TYR A N 1
ATOM 678 C CA . TYR A 1 84 ? 18.653 -7.680 -13.605 1.00 91.50 84 TYR A CA 1
ATOM 679 C C . TYR A 1 84 ? 19.251 -8.122 -14.933 1.00 91.50 84 TYR A C 1
ATOM 681 O O . TYR A 1 84 ? 20.470 -8.170 -15.103 1.00 91.50 84 TYR A O 1
ATOM 689 N N . GLU A 1 85 ? 18.382 -8.431 -15.887 1.00 91.31 85 GLU A N 1
ATOM 690 C CA . GLU A 1 85 ? 18.779 -9.006 -17.169 1.00 91.31 85 GLU A CA 1
ATOM 691 C C . GLU A 1 85 ? 18.579 -8.029 -18.318 1.00 91.31 85 GLU A C 1
ATOM 693 O O . GLU A 1 85 ? 17.709 -7.159 -18.286 1.00 91.31 85 GLU A O 1
ATOM 698 N N . MET A 1 86 ? 19.390 -8.182 -19.362 1.00 93.12 86 MET A N 1
ATOM 699 C CA . MET A 1 86 ? 19.162 -7.439 -20.595 1.00 93.12 86 MET A CA 1
ATOM 700 C C . MET A 1 86 ? 17.912 -7.992 -21.282 1.00 93.12 86 MET A C 1
ATOM 702 O O . MET A 1 86 ? 17.864 -9.178 -21.609 1.00 93.12 86 MET A O 1
ATOM 706 N N . LEU A 1 87 ? 16.922 -7.143 -21.541 1.00 94.19 87 LEU A N 1
ATOM 707 C CA . LEU A 1 87 ? 15.723 -7.523 -22.278 1.00 94.19 87 LEU A CA 1
ATOM 708 C C . LEU A 1 87 ? 15.820 -7.050 -23.721 1.00 94.19 87 LEU A C 1
ATOM 710 O O . LEU A 1 87 ? 15.625 -5.874 -24.007 1.00 94.19 87 LEU A O 1
ATOM 714 N N . ASN A 1 88 ? 16.062 -7.993 -24.624 1.00 94.06 88 ASN A N 1
ATOM 715 C CA . ASN A 1 88 ? 16.019 -7.768 -26.060 1.00 94.06 88 ASN A CA 1
ATOM 716 C C . ASN A 1 88 ? 15.123 -8.828 -26.703 1.00 94.06 88 ASN A C 1
ATOM 718 O O . ASN A 1 88 ? 15.464 -10.014 -26.707 1.00 94.06 88 ASN A O 1
ATOM 722 N N . LEU A 1 89 ? 13.961 -8.400 -27.192 1.00 94.19 89 LEU A N 1
ATOM 723 C CA . LEU A 1 89 ? 12.951 -9.269 -27.774 1.00 94.19 89 LEU A CA 1
ATOM 724 C C . LEU A 1 89 ? 12.877 -9.089 -29.296 1.00 94.19 89 LEU A C 1
ATOM 726 O O . LEU A 1 89 ? 13.132 -8.001 -29.819 1.00 94.19 89 LEU A O 1
ATOM 730 N N . PRO A 1 90 ? 12.493 -10.149 -30.028 1.00 91.25 90 PRO A N 1
ATOM 731 C CA . PRO A 1 90 ? 12.166 -10.048 -31.439 1.00 91.25 90 PRO A CA 1
ATOM 732 C C . PRO A 1 90 ? 11.096 -8.987 -31.715 1.00 91.25 90 PRO A C 1
ATOM 734 O O . PRO A 1 90 ? 10.087 -8.881 -31.017 1.00 91.25 90 PRO A O 1
ATOM 737 N N . ASN A 1 91 ? 11.301 -8.246 -32.801 1.00 87.06 91 ASN A N 1
ATOM 738 C CA . ASN A 1 91 ? 10.373 -7.221 -33.279 1.00 87.06 91 ASN A CA 1
ATOM 739 C C . ASN A 1 91 ? 9.514 -7.680 -34.469 1.00 87.06 91 ASN A C 1
ATOM 741 O O . ASN A 1 91 ? 8.865 -6.856 -35.107 1.00 87.06 91 ASN A O 1
ATOM 745 N N . SER A 1 92 ? 9.537 -8.974 -34.799 1.00 89.56 92 SER A N 1
ATOM 746 C CA . SER A 1 92 ? 8.786 -9.562 -35.916 1.00 89.56 92 SER A CA 1
ATOM 747 C C . SER A 1 92 ? 7.292 -9.679 -35.623 1.00 89.56 92 SER A C 1
ATOM 749 O O . SER A 1 92 ? 6.473 -9.362 -36.482 1.00 89.56 92 SER A O 1
ATOM 751 N N . SER A 1 93 ? 6.932 -10.124 -34.418 1.00 92.62 93 SER A N 1
ATOM 752 C CA . SER A 1 93 ? 5.548 -10.281 -33.975 1.00 92.62 93 SER A CA 1
ATOM 753 C C . SER A 1 93 ? 5.453 -10.279 -32.444 1.00 92.62 93 SER A C 1
ATOM 755 O O . SER A 1 93 ? 6.445 -10.505 -31.746 1.00 92.62 93 SER A O 1
ATOM 757 N N . ALA A 1 94 ? 4.249 -10.048 -31.911 1.00 92.62 94 ALA A N 1
ATOM 758 C CA . ALA A 1 94 ? 3.985 -10.180 -30.477 1.00 92.62 94 ALA A CA 1
ATOM 759 C C . ALA A 1 94 ? 4.166 -11.627 -29.985 1.00 92.62 94 ALA A C 1
ATOM 761 O O . ALA A 1 94 ? 4.618 -11.844 -28.865 1.00 92.62 94 ALA A O 1
ATOM 762 N N . GLU A 1 95 ? 3.848 -12.616 -30.825 1.00 94.38 95 GLU A N 1
ATOM 763 C CA . GLU A 1 95 ? 4.007 -14.036 -30.499 1.00 94.38 95 GLU A CA 1
ATOM 764 C C . GLU A 1 95 ? 5.483 -14.405 -30.328 1.00 94.38 95 GLU A C 1
ATOM 766 O O . GLU A 1 95 ? 5.852 -14.969 -29.300 1.00 94.38 95 GLU A O 1
ATOM 771 N N . ASP A 1 96 ? 6.347 -13.998 -31.262 1.00 93.94 96 ASP A N 1
ATOM 772 C CA . ASP A 1 96 ? 7.791 -14.249 -31.171 1.00 93.94 96 ASP A CA 1
ATOM 773 C C . ASP A 1 96 ? 8.405 -13.576 -29.937 1.00 93.94 96 ASP A C 1
ATOM 775 O O . ASP A 1 96 ? 9.243 -14.159 -29.243 1.00 93.94 96 ASP A O 1
ATOM 779 N N . ALA A 1 97 ? 7.965 -12.350 -29.634 1.00 93.88 97 ALA A N 1
ATOM 780 C CA . ALA A 1 97 ? 8.393 -11.620 -28.447 1.00 93.88 97 ALA A CA 1
ATOM 781 C C . ALA A 1 97 ? 7.982 -12.336 -27.153 1.00 93.88 97 ALA A C 1
ATOM 783 O O . ALA A 1 97 ? 8.797 -12.473 -26.240 1.00 93.88 97 ALA A O 1
ATOM 784 N N . LEU A 1 98 ? 6.745 -12.837 -27.085 1.00 93.19 98 LEU A N 1
ATOM 785 C CA . LEU A 1 98 ? 6.245 -13.603 -25.943 1.00 93.19 98 LEU A CA 1
ATOM 786 C C . LEU A 1 98 ? 6.955 -14.952 -25.803 1.00 93.19 98 LEU A C 1
ATOM 788 O O . LEU A 1 98 ? 7.338 -15.313 -24.693 1.00 93.19 98 LEU A O 1
ATOM 792 N N . LEU A 1 99 ? 7.180 -15.681 -26.898 1.00 93.44 99 LEU A N 1
ATOM 793 C CA . LEU A 1 99 ? 7.924 -16.943 -26.877 1.00 93.44 99 LEU A CA 1
ATOM 794 C C . LEU A 1 99 ? 9.351 -16.730 -26.372 1.00 93.44 99 LEU A C 1
ATOM 796 O O . LEU A 1 99 ? 9.816 -17.487 -25.516 1.00 93.44 99 LEU A O 1
ATOM 800 N N . LYS A 1 100 ? 10.024 -15.665 -26.832 1.00 92.12 100 LYS A N 1
ATOM 801 C CA . LYS A 1 100 ? 11.361 -15.332 -26.339 1.00 92.12 100 LYS A CA 1
ATOM 802 C C . LYS A 1 100 ? 11.347 -14.926 -24.869 1.00 92.12 100 LYS A C 1
ATOM 804 O O . LYS A 1 100 ? 12.220 -15.349 -24.116 1.00 92.12 100 LYS A O 1
ATOM 809 N N . LEU A 1 101 ? 10.352 -14.152 -24.440 1.00 91.44 101 LEU A N 1
ATOM 810 C CA . LEU A 1 101 ? 10.186 -13.795 -23.033 1.00 91.44 101 LEU A CA 1
ATOM 811 C C . LEU A 1 101 ? 9.975 -15.046 -22.165 1.00 91.44 101 LEU A C 1
ATOM 813 O O . LEU A 1 101 ? 10.620 -15.178 -21.133 1.00 91.44 101 LEU A O 1
ATOM 817 N N . VAL A 1 102 ? 9.151 -16.002 -22.603 1.00 90.06 102 VAL A N 1
ATOM 818 C CA . VAL A 1 102 ? 8.954 -17.287 -21.908 1.00 90.06 102 VAL A CA 1
ATOM 819 C C . VAL A 1 102 ? 10.258 -18.080 -21.820 1.00 90.06 102 V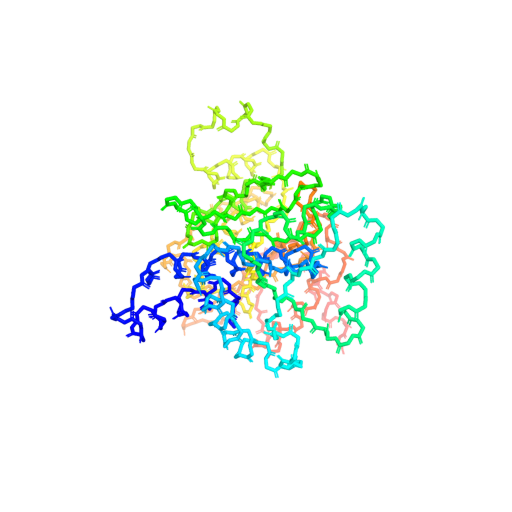AL A C 1
ATOM 821 O O . VAL A 1 102 ? 10.545 -18.662 -20.776 1.00 90.06 102 VAL A O 1
ATOM 824 N N . GLU A 1 103 ? 11.060 -18.108 -22.885 1.00 90.44 103 GLU A N 1
ATOM 825 C CA . GLU A 1 103 ? 12.384 -18.742 -22.876 1.00 90.44 103 GLU A CA 1
ATOM 826 C C . GLU A 1 103 ? 13.305 -18.102 -21.825 1.00 90.44 103 GLU A C 1
ATOM 828 O O . GLU A 1 103 ? 13.925 -18.820 -21.038 1.00 90.44 103 GLU A O 1
ATOM 833 N N . ILE A 1 104 ? 13.334 -16.764 -21.759 1.00 88.88 104 ILE A N 1
ATOM 834 C CA . ILE A 1 104 ? 14.084 -16.011 -20.744 1.00 88.88 104 ILE A CA 1
ATOM 835 C C . ILE A 1 104 ? 13.579 -16.380 -19.345 1.00 88.88 104 ILE A C 1
ATOM 837 O O . ILE A 1 104 ? 14.378 -16.806 -18.512 1.00 88.88 104 ILE A O 1
ATOM 841 N N . CYS A 1 105 ? 12.265 -16.313 -19.107 1.00 84.62 105 CYS A N 1
ATOM 842 C CA . CYS A 1 105 ? 11.653 -16.585 -17.805 1.00 84.62 105 CYS A CA 1
ATOM 843 C C . CYS A 1 105 ? 11.851 -18.030 -17.320 1.00 84.62 105 CYS A C 1
ATOM 845 O O . CYS A 1 105 ? 11.937 -18.268 -16.118 1.00 84.62 105 CYS A O 1
ATOM 847 N N . ARG A 1 106 ? 11.933 -19.007 -18.234 1.00 85.38 106 ARG A N 1
ATOM 848 C CA . ARG A 1 106 ? 12.228 -20.412 -17.895 1.00 85.38 106 ARG A CA 1
ATOM 849 C C . ARG A 1 106 ? 13.671 -20.623 -17.457 1.00 85.38 106 ARG A C 1
ATOM 851 O O . ARG A 1 106 ? 13.935 -21.533 -16.678 1.00 85.38 106 ARG A O 1
ATOM 858 N N . CYS A 1 107 ? 14.592 -19.821 -17.982 1.00 80.38 107 CYS A N 1
ATOM 859 C CA . CYS A 1 107 ? 16.006 -19.903 -17.634 1.00 80.38 107 CYS A CA 1
ATOM 860 C C . CYS A 1 107 ? 16.341 -19.059 -16.401 1.00 80.38 107 CYS A C 1
ATOM 862 O O . CYS A 1 107 ? 17.240 -19.420 -15.646 1.00 80.38 107 CYS A O 1
ATOM 864 N N . ARG A 1 108 ? 15.661 -17.919 -16.231 1.00 79.38 108 ARG A N 1
ATOM 865 C CA . ARG A 1 108 ? 15.888 -16.944 -15.160 1.00 79.38 108 ARG A CA 1
ATOM 866 C C . ARG A 1 108 ? 14.565 -16.320 -14.742 1.00 79.38 108 ARG A C 1
ATOM 868 O O . ARG A 1 108 ? 13.894 -15.674 -15.542 1.00 79.38 108 ARG A O 1
ATOM 875 N N . THR A 1 109 ? 14.208 -16.456 -13.474 1.00 75.69 109 THR A N 1
ATOM 876 C CA . THR A 1 109 ? 13.065 -15.744 -12.899 1.00 75.69 109 THR A CA 1
ATOM 877 C C . THR A 1 109 ? 13.551 -14.384 -12.429 1.00 75.69 109 THR A C 1
ATOM 879 O O . THR A 1 109 ? 14.009 -14.281 -11.304 1.00 75.69 109 THR A O 1
ATOM 882 N N . SER A 1 110 ? 13.519 -13.361 -13.279 1.00 87.50 110 SER A N 1
ATOM 883 C CA . SER A 1 110 ? 13.907 -11.999 -12.896 1.00 87.50 110 SER A CA 1
ATOM 884 C C . SER A 1 110 ? 12.713 -11.047 -12.980 1.00 87.50 110 SER A C 1
ATOM 886 O O . SER A 1 110 ? 11.949 -11.067 -13.951 1.00 87.50 110 SER A O 1
ATOM 888 N N . LEU A 1 111 ? 12.567 -10.204 -11.955 1.00 92.31 111 LEU A N 1
ATOM 889 C CA . LEU A 1 111 ? 11.602 -9.107 -11.901 1.00 92.31 111 LEU A CA 1
ATOM 890 C C . LEU A 1 111 ? 12.139 -7.828 -12.567 1.00 92.31 111 LEU A C 1
ATOM 892 O O . LEU A 1 111 ? 11.355 -6.937 -12.903 1.00 92.31 111 LEU A O 1
ATOM 896 N N . PHE A 1 112 ? 13.456 -7.711 -12.758 1.00 95.69 112 PHE A N 1
ATOM 897 C CA . PHE A 1 112 ? 14.102 -6.496 -13.252 1.00 95.69 112 PHE A CA 1
ATOM 898 C C . PHE A 1 112 ? 14.780 -6.726 -14.594 1.00 95.69 112 PHE A C 1
ATOM 900 O O . PHE A 1 112 ? 15.597 -7.620 -14.775 1.00 95.69 112 PHE A O 1
ATOM 907 N N . TYR A 1 113 ? 14.514 -5.835 -15.535 1.00 95.44 113 TYR A N 1
ATOM 908 C CA . TYR A 1 113 ? 15.146 -5.873 -16.841 1.00 95.44 113 TYR A CA 1
ATOM 909 C C . TYR A 1 113 ? 15.740 -4.518 -17.177 1.00 95.44 113 TYR A C 1
ATOM 911 O O . TYR A 1 113 ? 15.241 -3.489 -16.734 1.00 95.44 113 TYR A O 1
ATOM 919 N N . TRP A 1 114 ? 16.775 -4.490 -18.001 1.00 96.38 114 TRP A N 1
ATOM 920 C CA . TRP A 1 114 ? 17.249 -3.261 -18.622 1.00 96.38 114 TRP A CA 1
ATOM 921 C C . TRP A 1 114 ? 17.277 -3.414 -20.140 1.00 96.38 114 TRP A C 1
ATOM 923 O O . TRP A 1 114 ? 17.489 -4.504 -20.665 1.00 96.38 114 TRP A O 1
ATOM 933 N N . ALA A 1 115 ? 17.021 -2.322 -20.847 1.00 96.31 115 ALA A N 1
ATOM 934 C CA . ALA A 1 115 ? 17.045 -2.273 -22.301 1.00 96.31 115 ALA A CA 1
ATOM 935 C C . ALA A 1 115 ? 17.619 -0.934 -22.768 1.00 96.31 115 ALA A C 1
ATOM 937 O O . ALA A 1 115 ? 17.444 0.085 -22.090 1.00 96.31 115 ALA A O 1
ATOM 938 N N . ASP A 1 116 ? 18.253 -0.921 -23.938 1.00 95.38 116 ASP A N 1
ATOM 939 C CA . ASP A 1 116 ? 18.803 0.320 -24.497 1.00 95.38 116 ASP A CA 1
ATOM 940 C C . ASP A 1 116 ? 17.696 1.216 -25.072 1.00 95.38 116 ASP A C 1
ATOM 942 O O . ASP A 1 116 ? 17.773 2.445 -25.057 1.00 95.38 116 ASP A O 1
ATOM 946 N N . ALA A 1 117 ? 16.617 0.601 -25.562 1.00 94.94 117 ALA A N 1
ATOM 947 C CA . ALA A 1 117 ? 15.517 1.301 -26.205 1.00 94.94 117 ALA A CA 1
ATOM 948 C C . ALA A 1 117 ? 14.170 0.607 -25.975 1.00 94.94 117 ALA A C 1
ATOM 950 O O . ALA A 1 117 ? 14.091 -0.611 -25.838 1.00 94.94 117 ALA A O 1
ATOM 951 N N . ILE A 1 118 ? 13.080 1.383 -26.023 1.00 95.31 118 ILE A N 1
ATOM 952 C CA . ILE A 1 118 ? 11.707 0.840 -25.985 1.00 95.31 118 ILE A CA 1
ATOM 953 C C . ILE A 1 118 ? 11.455 -0.084 -27.183 1.00 95.31 118 ILE A C 1
ATOM 955 O O . ILE A 1 118 ? 10.721 -1.065 -27.081 1.00 95.31 118 ILE A O 1
ATOM 959 N N . SER A 1 119 ? 12.116 0.184 -28.310 1.00 94.75 119 SER A N 1
ATOM 960 C CA . SER A 1 119 ? 12.039 -0.654 -29.501 1.00 94.75 119 SER A CA 1
ATOM 961 C C . SER A 1 119 ? 12.492 -2.095 -29.268 1.00 94.75 119 SER A C 1
ATOM 963 O O . SER A 1 119 ? 12.150 -2.932 -30.084 1.00 94.75 119 SER A O 1
ATOM 965 N N . TRP A 1 120 ? 13.203 -2.419 -28.184 1.00 95.38 120 TRP A N 1
ATOM 966 C CA . TRP A 1 120 ? 13.614 -3.793 -27.863 1.00 95.38 120 TRP A CA 1
ATOM 967 C C . TRP A 1 120 ? 12.492 -4.658 -27.286 1.00 95.38 120 TRP A C 1
ATOM 969 O O . TRP A 1 120 ? 12.663 -5.863 -27.145 1.00 95.38 120 TRP A O 1
ATOM 979 N N . PHE A 1 121 ? 11.360 -4.061 -26.916 1.00 94.88 121 PHE A N 1
ATOM 980 C CA . PHE A 1 121 ? 10.237 -4.783 -26.315 1.00 94.88 121 PHE A CA 1
ATOM 981 C C . PHE A 1 121 ? 8.870 -4.209 -26.712 1.00 94.88 121 PHE A C 1
ATOM 983 O O . PHE A 1 121 ? 7.851 -4.562 -26.118 1.00 94.88 121 PHE A O 1
ATOM 990 N N . LYS A 1 122 ? 8.820 -3.322 -27.717 1.00 95.00 122 LYS A N 1
ATOM 991 C CA . LYS A 1 122 ? 7.580 -2.651 -28.138 1.00 95.00 122 LYS A CA 1
ATOM 992 C C . LYS A 1 122 ? 6.509 -3.617 -28.641 1.00 95.00 122 LYS A C 1
ATOM 994 O O . LYS A 1 122 ? 5.340 -3.283 -28.576 1.00 95.00 122 LYS A O 1
ATOM 999 N N . THR A 1 123 ? 6.881 -4.802 -29.114 1.00 94.75 123 THR A N 1
ATOM 1000 C CA . THR A 1 123 ? 5.949 -5.835 -29.595 1.00 94.75 123 THR A CA 1
ATOM 1001 C C . THR A 1 123 ? 5.192 -6.547 -28.474 1.00 94.75 123 THR A C 1
ATOM 1003 O O . THR A 1 123 ? 4.216 -7.243 -28.749 1.00 94.75 123 THR A O 1
ATOM 1006 N N . LEU A 1 124 ? 5.597 -6.377 -27.208 1.00 94.50 124 LEU A N 1
ATOM 1007 C CA . LEU A 1 124 ? 4.869 -6.949 -26.078 1.00 94.50 124 LEU A CA 1
ATOM 1008 C C . LEU A 1 124 ? 3.456 -6.357 -25.963 1.00 94.50 124 LEU A C 1
ATOM 1010 O O . LEU A 1 124 ? 3.282 -5.147 -26.148 1.00 94.50 124 LEU A O 1
ATOM 1014 N N . PRO A 1 125 ? 2.458 -7.164 -25.553 1.00 94.44 125 PRO A N 1
ATOM 1015 C CA . PRO A 1 125 ? 1.128 -6.662 -25.240 1.00 94.44 125 PRO A CA 1
ATOM 1016 C C . PRO A 1 125 ? 1.178 -5.509 -24.234 1.00 94.44 125 PRO A C 1
ATOM 1018 O O . PRO A 1 125 ? 1.975 -5.509 -23.291 1.00 94.44 125 PRO A O 1
ATOM 1021 N N . SER A 1 126 ? 0.316 -4.515 -24.429 1.00 95.12 126 SER A N 1
ATOM 1022 C CA . SER A 1 126 ? 0.272 -3.320 -23.580 1.00 95.12 126 SER A CA 1
ATOM 1023 C C . SER A 1 126 ? -0.010 -3.660 -22.112 1.00 95.12 126 SER A C 1
ATOM 1025 O O . SER A 1 126 ? -0.731 -4.612 -21.824 1.00 95.12 126 SER A O 1
ATOM 1027 N N . ASN A 1 127 ? 0.476 -2.824 -21.186 1.00 92.62 127 ASN A N 1
ATOM 1028 C CA . ASN A 1 127 ? 0.198 -2.934 -19.744 1.00 92.62 127 ASN A CA 1
ATOM 1029 C C . ASN A 1 127 ? 0.675 -4.249 -19.093 1.00 92.62 127 ASN A C 1
ATOM 1031 O O . ASN A 1 127 ? 0.125 -4.675 -18.079 1.00 92.62 127 ASN A O 1
ATOM 1035 N N . THR A 1 128 ? 1.701 -4.887 -19.656 1.00 92.12 128 THR A N 1
ATOM 1036 C CA . THR A 1 128 ? 2.293 -6.119 -19.106 1.00 92.12 128 THR A CA 1
ATOM 1037 C C . THR A 1 128 ? 3.523 -5.843 -18.248 1.00 92.12 128 THR A C 1
ATOM 1039 O O . THR A 1 128 ? 3.815 -6.614 -17.340 1.00 92.12 128 THR A O 1
ATOM 1042 N N . MET A 1 129 ? 4.209 -4.723 -18.489 1.00 94.50 129 MET A N 1
ATOM 1043 C CA . MET A 1 129 ? 5.465 -4.362 -17.834 1.00 94.50 129 MET A CA 1
ATOM 1044 C C . MET A 1 129 ? 5.423 -2.914 -17.350 1.00 94.50 129 MET A C 1
ATOM 1046 O O . MET A 1 129 ? 4.941 -2.024 -18.062 1.00 94.50 129 MET A O 1
ATOM 1050 N N . HIS A 1 130 ? 5.995 -2.654 -16.174 1.00 97.38 130 HIS A N 1
ATOM 1051 C CA . HIS A 1 130 ? 6.355 -1.293 -15.780 1.00 97.38 130 HIS A CA 1
ATOM 1052 C C . HIS A 1 130 ? 7.613 -0.860 -16.531 1.00 97.38 130 HIS A C 1
ATOM 1054 O O . HIS A 1 130 ? 8.523 -1.654 -16.757 1.00 97.38 130 HIS A O 1
ATOM 1060 N N . VAL A 1 131 ? 7.684 0.415 -16.903 1.00 97.69 131 VAL A N 1
ATOM 1061 C CA . VAL A 1 131 ? 8.812 0.978 -17.651 1.00 97.69 131 VAL A CA 1
ATOM 1062 C C . VAL A 1 131 ? 9.293 2.260 -16.983 1.00 97.69 131 VAL A C 1
ATOM 1064 O O . VAL A 1 131 ? 8.510 3.193 -16.788 1.00 97.69 131 VAL A O 1
ATOM 1067 N N . ILE A 1 132 ? 10.590 2.317 -16.679 1.00 97.81 132 ILE A N 1
ATOM 1068 C CA . ILE A 1 132 ? 11.314 3.492 -16.184 1.00 97.81 132 ILE A CA 1
ATOM 1069 C C . ILE A 1 132 ? 12.219 3.997 -17.305 1.00 97.81 132 ILE A C 1
ATOM 1071 O O . ILE A 1 132 ? 13.190 3.339 -17.666 1.00 97.81 132 ILE A O 1
ATOM 1075 N N . ASN A 1 133 ? 11.906 5.160 -17.872 1.00 96.44 133 ASN A N 1
ATOM 1076 C CA . ASN A 1 133 ? 12.610 5.699 -19.034 1.00 96.44 133 ASN A CA 1
ATOM 1077 C C . ASN A 1 133 ? 13.485 6.903 -18.649 1.00 96.44 133 ASN A C 1
ATOM 1079 O O . ASN A 1 133 ? 12.973 7.922 -18.178 1.00 96.44 133 ASN A O 1
ATOM 1083 N N . PHE A 1 134 ? 14.794 6.783 -18.889 1.00 95.75 134 PHE A N 1
ATOM 1084 C CA . PHE A 1 134 ? 15.834 7.769 -18.565 1.00 95.75 134 PHE A CA 1
ATOM 1085 C C . PHE A 1 134 ? 16.204 8.694 -19.736 1.00 95.75 134 PHE A C 1
ATOM 1087 O O . PHE A 1 134 ? 16.880 9.708 -19.520 1.00 95.75 134 PHE A O 1
ATOM 1094 N N . ASN A 1 135 ? 15.750 8.381 -20.956 1.00 91.44 135 ASN A N 1
ATOM 1095 C CA . ASN A 1 135 ? 16.165 9.051 -22.196 1.00 91.44 135 ASN A CA 1
ATOM 1096 C C . ASN A 1 135 ? 15.671 10.503 -22.310 1.00 91.44 135 ASN A C 1
ATOM 1098 O O . ASN A 1 135 ? 16.199 11.281 -23.100 1.00 91.44 135 ASN A O 1
ATOM 1102 N N . GLY A 1 136 ? 14.670 10.890 -21.515 1.00 86.19 136 GLY A N 1
ATOM 1103 C CA . GLY A 1 136 ? 14.175 12.265 -21.448 1.00 86.19 136 GLY A CA 1
ATOM 1104 C C . GLY A 1 136 ? 15.048 13.202 -20.605 1.00 86.19 136 GLY A C 1
ATOM 1105 O O . GLY A 1 136 ? 15.999 12.798 -19.934 1.00 86.19 136 GLY A O 1
ATOM 1106 N N . SER A 1 137 ? 14.681 14.486 -20.577 1.00 85.25 137 SER A N 1
ATOM 1107 C CA . SER A 1 137 ? 15.253 15.458 -19.628 1.00 85.25 137 SER A CA 1
ATOM 1108 C C . SER A 1 137 ? 14.917 15.116 -18.172 1.00 85.25 137 SER A C 1
ATOM 1110 O O . SER A 1 137 ? 15.697 15.405 -17.269 1.00 85.25 137 SER A O 1
ATOM 1112 N N . LYS A 1 138 ? 13.775 14.457 -17.951 1.00 89.19 138 LYS A N 1
ATOM 1113 C CA . LYS A 1 138 ? 13.337 13.902 -16.668 1.00 89.19 138 LYS A CA 1
ATOM 1114 C C . LYS A 1 138 ? 13.124 12.404 -16.812 1.00 89.19 138 LYS A C 1
ATOM 1116 O O . LYS A 1 138 ? 12.654 11.957 -17.860 1.00 89.19 138 LYS A O 1
ATOM 1121 N N . VAL A 1 139 ? 13.411 11.656 -15.749 1.00 93.38 139 VAL A N 1
ATOM 1122 C CA . VAL A 1 139 ? 13.048 10.239 -15.701 1.00 93.38 139 VAL A CA 1
ATOM 1123 C C . VAL A 1 139 ? 11.538 10.128 -15.534 1.00 93.38 139 VAL A C 1
ATOM 1125 O O . VAL A 1 139 ? 10.944 10.816 -14.699 1.00 93.38 139 VAL A O 1
ATOM 1128 N N . ILE A 1 140 ? 10.915 9.285 -16.351 1.00 94.69 140 ILE A N 1
ATOM 1129 C CA . ILE A 1 140 ? 9.469 9.054 -16.335 1.00 94.69 140 ILE A CA 1
ATOM 1130 C C . ILE A 1 140 ? 9.172 7.583 -16.072 1.00 94.69 140 ILE A C 1
ATOM 1132 O O . ILE A 1 140 ? 9.955 6.710 -16.447 1.00 94.69 140 ILE A O 1
ATOM 1136 N N . ARG A 1 141 ? 8.018 7.315 -15.456 1.00 94.88 141 ARG A N 1
ATOM 1137 C CA . ARG A 1 141 ? 7.499 5.960 -15.262 1.00 94.88 141 ARG A CA 1
ATOM 1138 C C . ARG A 1 141 ? 6.155 5.764 -15.933 1.00 94.88 141 ARG A C 1
ATOM 1140 O O . ARG A 1 141 ? 5.381 6.710 -16.095 1.00 94.88 141 ARG A O 1
ATOM 1147 N N . GLY A 1 142 ? 5.862 4.526 -16.283 1.00 95.19 142 GLY A N 1
ATOM 1148 C CA . GLY A 1 142 ? 4.617 4.152 -16.925 1.00 95.19 142 GLY A CA 1
ATOM 1149 C C . GLY A 1 142 ? 4.548 2.661 -17.188 1.00 95.19 142 GLY A C 1
ATOM 1150 O O . GLY A 1 142 ? 5.290 1.889 -16.589 1.00 95.19 142 GLY A O 1
ATOM 1151 N N . VAL A 1 143 ? 3.674 2.274 -18.108 1.00 96.00 143 VAL A N 1
ATOM 1152 C CA . VAL A 1 143 ? 3.583 0.896 -18.606 1.00 96.00 143 VAL A CA 1
ATOM 1153 C C . VAL A 1 143 ? 3.822 0.844 -20.110 1.00 96.00 143 VAL A C 1
ATOM 1155 O O . VAL A 1 143 ? 3.575 1.830 -20.815 1.00 96.00 143 VAL A O 1
ATOM 1158 N N . ASN A 1 144 ? 4.318 -0.291 -20.598 1.00 95.69 144 ASN A N 1
ATOM 1159 C CA . ASN A 1 144 ? 4.588 -0.497 -22.019 1.00 95.69 144 ASN A CA 1
ATOM 1160 C C . ASN A 1 144 ? 3.304 -0.403 -22.869 1.00 95.69 144 ASN A C 1
ATOM 1162 O O . ASN A 1 144 ? 2.201 -0.712 -22.405 1.00 95.69 144 ASN A O 1
ATOM 1166 N N . GLN A 1 145 ? 3.461 0.010 -24.128 1.00 95.69 145 GLN A N 1
ATOM 1167 C CA . GLN A 1 145 ? 2.402 0.015 -25.135 1.00 95.69 145 GLN A CA 1
ATOM 1168 C C . GLN A 1 145 ? 2.840 -0.827 -26.329 1.00 95.69 145 GLN A C 1
ATOM 1170 O O . GLN A 1 145 ? 3.952 -0.659 -26.829 1.00 95.69 145 GLN A O 1
ATOM 1175 N N . GLN A 1 146 ? 1.945 -1.696 -26.785 1.00 95.38 146 GLN A N 1
ATOM 1176 C CA . GLN A 1 146 ? 2.187 -2.536 -27.946 1.00 95.38 146 GLN A CA 1
ATOM 1177 C C . GLN A 1 146 ? 2.369 -1.678 -29.204 1.00 95.38 146 GLN A C 1
ATOM 1179 O O . GLN A 1 146 ? 1.616 -0.729 -29.440 1.00 95.38 146 GLN A O 1
ATOM 1184 N N . ASP A 1 147 ? 3.390 -2.017 -29.984 1.00 93.62 147 ASP A N 1
ATOM 1185 C CA . ASP A 1 147 ? 3.800 -1.413 -31.252 1.00 93.62 147 ASP A CA 1
ATOM 1186 C C . ASP A 1 147 ? 4.062 0.098 -31.181 1.00 93.62 147 ASP A C 1
ATOM 1188 O O . ASP A 1 147 ? 4.007 0.813 -32.184 1.00 93.62 147 ASP A O 1
ATOM 1192 N N . ARG A 1 148 ? 4.390 0.604 -29.986 1.00 92.44 148 ARG A N 1
ATOM 1193 C CA . ARG A 1 148 ? 4.686 2.020 -29.752 1.00 92.44 148 ARG A CA 1
ATOM 1194 C C . ARG A 1 148 ? 5.998 2.202 -29.009 1.00 92.44 148 ARG A C 1
ATOM 1196 O O . ARG A 1 148 ? 6.303 1.508 -28.048 1.00 92.44 148 ARG A O 1
ATOM 1203 N N . GLU A 1 149 ? 6.746 3.226 -29.403 1.00 91.75 149 GLU A N 1
ATOM 1204 C CA . GLU A 1 149 ? 7.990 3.640 -28.735 1.00 91.75 149 GLU A CA 1
ATOM 1205 C C . GLU A 1 149 ? 7.723 4.673 -27.627 1.00 91.75 149 GLU A C 1
ATOM 1207 O O . GLU A 1 149 ? 8.529 5.553 -27.333 1.00 91.75 149 GLU A O 1
ATOM 1212 N N . SER A 1 150 ? 6.550 4.562 -27.006 1.00 92.25 150 SER A N 1
ATOM 1213 C CA . SER A 1 150 ? 6.070 5.419 -25.929 1.00 92.25 150 SER A CA 1
ATOM 1214 C C . SER A 1 150 ? 5.446 4.577 -24.824 1.00 92.25 150 SER A C 1
ATOM 1216 O O . SER A 1 150 ? 4.973 3.470 -25.062 1.00 92.25 150 SER A O 1
ATOM 1218 N N . ILE A 1 151 ? 5.388 5.133 -23.617 1.00 93.75 151 ILE A N 1
ATOM 1219 C CA . ILE A 1 151 ? 4.773 4.485 -22.454 1.00 93.75 151 ILE A CA 1
ATOM 1220 C C . ILE A 1 151 ? 3.486 5.208 -22.057 1.00 93.75 151 ILE A C 1
ATOM 1222 O O . ILE A 1 151 ? 3.360 6.420 -22.245 1.00 93.75 151 ILE A O 1
ATOM 1226 N N . THR A 1 152 ? 2.549 4.492 -21.436 1.00 93.31 152 THR A N 1
ATOM 1227 C CA . THR A 1 152 ? 1.434 5.134 -20.727 1.00 93.31 152 THR A CA 1
ATOM 1228 C C . THR A 1 152 ? 1.969 5.708 -19.420 1.00 93.31 152 THR A C 1
ATOM 1230 O O . THR A 1 152 ? 2.217 4.961 -18.474 1.00 93.31 152 THR A O 1
ATOM 1233 N N . ILE A 1 153 ? 2.180 7.025 -19.370 1.00 89.94 153 ILE A N 1
ATOM 1234 C CA . ILE A 1 153 ? 2.803 7.698 -18.222 1.00 89.94 153 ILE A CA 1
ATOM 1235 C C . ILE A 1 153 ? 1.914 7.584 -16.978 1.00 89.94 153 ILE A C 1
ATOM 1237 O O . ILE A 1 153 ? 0.756 8.003 -16.987 1.00 89.94 153 ILE A O 1
ATOM 1241 N N . LYS A 1 154 ? 2.496 7.106 -15.874 1.00 84.75 154 LYS A N 1
ATOM 1242 C CA . LYS A 1 154 ? 1.882 7.119 -14.542 1.00 84.75 154 LYS A CA 1
ATOM 1243 C C . LYS A 1 154 ? 2.425 8.300 -13.740 1.00 84.75 154 LYS A C 1
ATOM 1245 O O . LYS A 1 154 ? 3.616 8.371 -13.454 1.00 84.75 154 LYS A O 1
ATOM 1250 N N . LYS A 1 155 ? 1.537 9.229 -13.369 1.00 75.69 155 LYS A N 1
ATOM 1251 C CA . LYS A 1 155 ? 1.892 10.439 -12.601 1.00 75.69 155 LYS A CA 1
ATOM 1252 C C . LYS A 1 155 ? 1.865 10.250 -11.082 1.00 75.69 155 LYS A C 1
ATOM 1254 O O . LYS A 1 155 ? 2.429 11.081 -10.378 1.00 75.69 155 LYS A O 1
ATOM 1259 N N . LYS A 1 156 ? 1.217 9.191 -10.576 1.00 74.31 156 LYS A N 1
ATOM 1260 C CA . LYS A 1 156 ? 1.171 8.890 -9.134 1.00 74.31 156 LYS A CA 1
ATOM 1261 C C . LYS A 1 156 ? 2.612 8.768 -8.619 1.00 74.31 156 LYS A C 1
ATOM 1263 O O . LYS A 1 156 ? 3.464 8.231 -9.324 1.00 74.31 156 LYS A O 1
ATOM 1268 N N . SER A 1 157 ? 2.907 9.272 -7.430 1.00 73.31 157 SER A N 1
ATOM 1269 C CA . SER A 1 157 ? 4.211 9.087 -6.785 1.00 73.31 157 SER A CA 1
ATOM 1270 C C . SER A 1 157 ? 3.975 8.866 -5.303 1.00 73.31 157 SER A C 1
ATOM 1272 O O . SER A 1 157 ? 3.130 9.544 -4.722 1.00 73.31 157 SER A O 1
ATOM 1274 N N . PHE A 1 158 ? 4.711 7.947 -4.682 1.00 74.56 158 PHE A N 1
ATOM 1275 C CA . PHE A 1 158 ? 4.488 7.597 -3.277 1.00 74.56 158 PHE A CA 1
ATOM 1276 C C . PHE A 1 158 ? 5.438 8.344 -2.331 1.00 74.56 158 PHE A C 1
ATOM 1278 O O . PHE A 1 158 ? 5.688 7.899 -1.214 1.00 74.56 158 PHE A O 1
ATOM 1285 N N . ASN A 1 159 ? 5.966 9.490 -2.780 1.00 60.56 159 ASN A N 1
ATOM 1286 C CA . ASN A 1 159 ? 7.049 10.209 -2.113 1.00 60.56 159 ASN A CA 1
ATOM 1287 C C . ASN A 1 159 ? 6.628 11.166 -0.998 1.00 60.56 159 ASN A C 1
ATOM 1289 O O . ASN A 1 159 ? 7.543 11.531 -0.277 1.00 60.56 159 ASN A O 1
ATOM 1293 N N . THR A 1 160 ? 5.350 11.593 -0.892 1.00 55.88 160 THR A N 1
ATOM 1294 C CA . THR A 1 160 ? 4.738 12.379 0.232 1.00 55.88 160 THR A CA 1
ATOM 1295 C C . THR A 1 160 ? 3.445 13.158 -0.124 1.00 55.88 160 THR A C 1
ATOM 1297 O O . THR A 1 160 ? 2.866 13.771 0.766 1.00 55.88 160 THR A O 1
ATOM 1300 N N . ASN A 1 161 ? 2.933 13.134 -1.367 1.00 51.34 161 ASN A N 1
ATOM 1301 C CA . ASN A 1 161 ? 1.635 13.768 -1.705 1.00 51.34 161 ASN A CA 1
ATOM 1302 C C . ASN A 1 161 ? 0.452 13.126 -0.948 1.00 51.34 161 ASN A C 1
ATOM 1304 O O . ASN A 1 161 ? 0.558 11.959 -0.555 1.00 51.34 161 ASN A O 1
ATOM 1308 N N . PRO A 1 162 ? -0.613 13.901 -0.651 1.00 58.97 162 PRO A N 1
ATOM 1309 C CA . PRO A 1 162 ? -1.273 13.848 0.644 1.00 58.97 162 PRO A CA 1
ATOM 1310 C C . PRO A 1 162 ? -1.916 12.486 0.860 1.00 58.97 162 PRO A C 1
ATOM 1312 O O . PRO A 1 162 ? -2.793 12.072 0.108 1.00 58.97 162 PRO A O 1
ATOM 1315 N N . LEU A 1 163 ? -1.509 11.810 1.939 1.00 62.94 163 LEU A N 1
ATOM 1316 C CA . LEU A 1 163 ? -2.143 10.572 2.403 1.00 62.94 163 LEU A CA 1
ATOM 1317 C C . LEU A 1 163 ? -3.672 10.733 2.481 1.00 62.94 163 LEU A C 1
ATOM 1319 O O . LEU A 1 163 ? -4.381 9.757 2.254 1.00 62.94 163 LEU A O 1
ATOM 1323 N N . ASN A 1 164 ? -4.150 11.960 2.722 1.00 63.50 164 ASN A N 1
ATOM 1324 C CA . ASN A 1 164 ? -5.560 12.351 2.736 1.00 63.50 164 ASN A CA 1
ATOM 1325 C C . ASN A 1 164 ? -6.280 12.042 1.418 1.00 63.50 164 ASN A C 1
ATOM 1327 O O . ASN A 1 164 ? -7.398 11.546 1.458 1.00 63.50 164 ASN A O 1
ATOM 1331 N N . GLU A 1 165 ? -5.652 12.242 0.255 1.00 66.75 165 GLU A N 1
ATOM 1332 C CA . GLU A 1 165 ? -6.231 11.813 -1.030 1.00 66.75 165 GLU A CA 1
ATOM 1333 C C . GLU A 1 165 ? -6.345 10.292 -1.117 1.00 66.75 165 GLU A C 1
ATOM 1335 O O . GLU A 1 165 ? -7.329 9.763 -1.623 1.00 66.75 165 GLU A O 1
ATOM 1340 N N . GLU A 1 166 ? -5.371 9.558 -0.588 1.00 67.81 166 GLU A N 1
ATOM 1341 C CA . GLU A 1 166 ? -5.389 8.101 -0.673 1.00 67.81 166 GLU A CA 1
ATOM 1342 C C . GLU A 1 166 ? -6.416 7.469 0.279 1.00 67.81 166 GLU A C 1
ATOM 1344 O O . GLU A 1 166 ? -6.973 6.429 -0.068 1.00 67.81 166 GLU A O 1
ATOM 1349 N N . HIS A 1 167 ? -6.671 8.033 1.465 1.00 69.75 167 HIS A N 1
ATOM 1350 C CA . HIS A 1 167 ? -7.609 7.445 2.434 1.00 69.75 167 HIS A CA 1
ATOM 1351 C C . HIS A 1 167 ? -9.000 8.108 2.480 1.00 69.75 167 HIS A C 1
ATOM 1353 O O . HIS A 1 167 ? -9.952 7.433 2.861 1.00 69.75 167 HIS A O 1
ATOM 1359 N N . PHE A 1 168 ? -9.150 9.369 2.048 1.00 62.34 168 PHE A N 1
ATOM 1360 C CA . PHE A 1 168 ? -10.453 10.053 1.923 1.00 62.34 168 PHE A CA 1
ATOM 1361 C C . PHE A 1 168 ? -10.880 10.326 0.471 1.00 62.34 168 PHE A C 1
ATOM 1363 O O . PHE A 1 168 ? -12.052 10.586 0.224 1.00 62.34 168 PHE A O 1
ATOM 1370 N N . GLY A 1 169 ? -9.970 10.253 -0.506 1.00 55.25 169 GLY A N 1
ATOM 1371 C CA . GLY A 1 169 ? -10.265 10.565 -1.913 1.00 55.25 169 GLY A CA 1
ATOM 1372 C C . GLY A 1 169 ? -10.856 9.420 -2.746 1.00 55.25 169 GLY A C 1
ATOM 1373 O O . GLY A 1 169 ? -11.075 9.599 -3.941 1.00 55.25 169 GLY A O 1
ATOM 1374 N N . LEU A 1 170 ? -11.122 8.248 -2.159 1.00 57.34 170 LEU A N 1
ATOM 1375 C CA . LEU A 1 170 ? -11.747 7.102 -2.838 1.00 57.34 170 LEU A CA 1
ATOM 1376 C C . LEU A 1 170 ? -13.012 6.728 -2.048 1.00 57.34 170 LEU A C 1
ATOM 1378 O O . LEU A 1 170 ? -12.932 6.478 -0.851 1.00 57.34 170 LEU A O 1
ATOM 1382 N N . ILE A 1 171 ? -14.223 6.714 -2.615 1.00 50.12 171 ILE A N 1
ATOM 1383 C CA . ILE A 1 171 ? -14.645 6.144 -3.905 1.00 50.12 171 ILE A CA 1
ATOM 1384 C C . ILE A 1 171 ? -15.641 7.100 -4.600 1.00 50.12 171 ILE A C 1
ATOM 1386 O O . ILE A 1 171 ? -16.635 7.498 -3.994 1.00 50.12 171 ILE A O 1
ATOM 1390 N N . ASN A 1 172 ? -15.410 7.398 -5.887 1.00 46.19 172 ASN A N 1
ATOM 1391 C CA . ASN A 1 172 ? -16.316 8.119 -6.802 1.00 46.19 172 ASN A CA 1
ATOM 1392 C C . ASN A 1 172 ? -16.714 9.568 -6.455 1.00 46.19 172 ASN A C 1
ATOM 1394 O O . ASN A 1 172 ? -17.861 9.973 -6.656 1.00 46.19 172 ASN A O 1
ATOM 1398 N N . LEU A 1 173 ? -15.758 10.423 -6.094 1.00 49.22 173 LEU A N 1
ATOM 1399 C CA . LEU A 1 173 ? -15.914 11.825 -6.483 1.00 49.22 173 LEU A CA 1
ATOM 1400 C C . LEU A 1 173 ? -15.680 11.895 -7.993 1.00 49.22 173 LEU A C 1
ATOM 1402 O O . LEU A 1 173 ? -14.544 11.884 -8.466 1.00 49.22 173 LEU A O 1
ATOM 1406 N N . HIS A 1 174 ? -16.772 11.902 -8.766 1.00 46.50 174 HIS A N 1
ATOM 1407 C CA . HIS A 1 174 ? -16.704 12.215 -10.192 1.00 46.50 174 HIS A CA 1
ATOM 1408 C C . HIS A 1 174 ? -15.857 13.483 -10.341 1.00 46.50 174 HIS A C 1
ATOM 1410 O O . HIS A 1 174 ? -15.980 14.397 -9.528 1.00 46.50 174 HIS A O 1
ATOM 1416 N N . LYS A 1 175 ? -14.977 13.547 -11.343 1.00 50.50 175 LYS A N 1
ATOM 1417 C CA . LYS A 1 175 ? -13.975 14.622 -11.474 1.00 50.50 175 LYS A CA 1
ATOM 1418 C C . LYS A 1 175 ? -14.584 16.033 -11.375 1.00 50.50 175 LYS A C 1
ATOM 1420 O O . LYS A 1 175 ? -13.965 16.937 -10.840 1.00 50.50 175 LYS A O 1
ATOM 1425 N N . SER A 1 176 ? -15.841 16.167 -11.798 1.00 48.28 176 SER A N 1
ATOM 1426 C CA . SER A 1 176 ? -16.658 17.381 -11.687 1.00 48.28 176 SER A CA 1
ATOM 1427 C C . SER A 1 176 ? -16.997 17.830 -10.259 1.00 48.28 176 SER A C 1
ATOM 1429 O O . SER A 1 176 ? -17.338 18.989 -10.079 1.00 48.28 176 SER A O 1
ATOM 1431 N N . ILE A 1 177 ? -16.962 16.933 -9.271 1.00 53.66 177 ILE A N 1
ATOM 1432 C CA . ILE A 1 177 ? -17.192 17.235 -7.851 1.00 53.66 177 ILE A CA 1
ATOM 1433 C C . ILE A 1 177 ? -15.862 17.584 -7.169 1.00 53.66 177 ILE A C 1
ATOM 1435 O O . ILE A 1 177 ? -15.825 18.480 -6.335 1.00 53.66 177 ILE A O 1
ATOM 1439 N N . SER A 1 178 ? -14.756 16.941 -7.575 1.00 53.44 178 SER A N 1
ATOM 1440 C CA . SER A 1 178 ? -13.398 17.277 -7.106 1.00 53.44 178 SER A CA 1
ATOM 1441 C C . SER A 1 178 ? -13.053 18.753 -7.314 1.00 53.44 178 SER A C 1
ATOM 1443 O O . SER A 1 178 ? -12.385 19.338 -6.471 1.00 53.44 178 SER A O 1
ATOM 1445 N N . ASP A 1 179 ? -13.511 19.341 -8.421 1.00 53.44 179 ASP A N 1
ATOM 1446 C CA . ASP A 1 179 ? -13.261 20.746 -8.762 1.00 53.44 179 ASP A CA 1
ATOM 1447 C C . ASP A 1 179 ? -14.202 21.725 -8.019 1.00 53.44 179 ASP A C 1
ATOM 1449 O O . ASP A 1 179 ? -14.007 22.935 -8.102 1.00 53.44 179 ASP A O 1
ATOM 1453 N N . SER A 1 180 ? -15.223 21.226 -7.305 1.00 54.06 180 SER A N 1
ATOM 1454 C CA . SER A 1 180 ? -16.228 22.028 -6.580 1.00 54.06 180 SER A CA 1
ATOM 1455 C C . SER A 1 180 ? -16.130 21.936 -5.055 1.00 54.06 180 SER A C 1
ATOM 1457 O O . SER A 1 180 ? -16.982 22.472 -4.352 1.00 54.06 180 SER A O 1
ATOM 1459 N N . ILE A 1 181 ? -15.150 21.195 -4.542 1.00 56.94 181 ILE A N 1
ATOM 1460 C CA . ILE A 1 181 ? -14.923 21.026 -3.109 1.00 56.94 181 ILE A CA 1
ATOM 1461 C C . ILE A 1 181 ? -14.077 22.198 -2.610 1.00 56.94 181 ILE A C 1
ATOM 1463 O O . ILE A 1 181 ? -12.901 22.306 -2.953 1.00 56.94 181 ILE A O 1
ATOM 1467 N N . ASP A 1 182 ? -14.662 23.031 -1.753 1.00 52.31 182 ASP A N 1
ATOM 1468 C CA . ASP A 1 182 ? -13.919 23.986 -0.932 1.00 52.31 182 ASP A CA 1
ATOM 1469 C C . ASP A 1 182 ? -13.518 23.300 0.388 1.00 52.31 182 ASP A C 1
ATOM 1471 O O . ASP A 1 182 ? -14.379 22.943 1.187 1.00 52.31 182 ASP A O 1
ATOM 1475 N N . GLY A 1 183 ? -12.217 23.103 0.635 1.00 58.94 183 GLY A N 1
ATOM 1476 C CA . GLY A 1 183 ? -11.700 22.531 1.892 1.00 58.94 183 GLY A CA 1
ATOM 1477 C C . GLY A 1 183 ? -10.812 21.294 1.715 1.00 58.94 183 GLY A C 1
ATOM 1478 O O . GLY A 1 183 ? -10.430 20.936 0.602 1.00 58.94 183 GLY A O 1
ATOM 1479 N N . SER A 1 184 ? -10.423 20.649 2.822 1.00 64.31 184 SER A N 1
ATOM 1480 C CA . SER A 1 184 ? -9.622 19.417 2.770 1.00 64.31 184 SER A CA 1
ATOM 1481 C C . SER A 1 184 ? -10.507 18.178 2.559 1.00 64.31 184 SER A C 1
ATOM 1483 O O . SER A 1 184 ? -11.658 18.147 2.981 1.00 64.31 184 SER A O 1
ATOM 1485 N N . LEU A 1 185 ? -9.978 17.101 1.963 1.00 64.56 185 LEU A N 1
ATOM 1486 C CA . LEU A 1 185 ? -10.738 15.844 1.794 1.00 64.56 185 LEU A CA 1
ATOM 1487 C C . LEU A 1 185 ? -11.155 15.203 3.129 1.00 64.56 185 LEU A C 1
ATOM 1489 O O . LEU A 1 185 ? -12.168 14.511 3.195 1.00 64.56 185 LEU A O 1
ATOM 1493 N N . SER A 1 186 ? -10.404 15.462 4.202 1.00 61.78 186 SER A N 1
ATOM 1494 C CA . SER A 1 186 ? -10.820 15.120 5.564 1.00 61.78 186 SER A CA 1
ATOM 1495 C C . SER A 1 186 ? -12.079 15.875 5.984 1.00 61.78 186 SER A C 1
ATOM 1497 O O . SER A 1 186 ? -12.949 15.275 6.608 1.00 61.78 186 SER A O 1
ATOM 1499 N N . ASP A 1 187 ? -12.213 17.151 5.607 1.00 64.62 187 ASP A N 1
ATOM 1500 C CA . ASP A 1 187 ? -13.398 17.956 5.918 1.00 64.62 187 ASP A CA 1
ATOM 1501 C C . ASP A 1 187 ? -14.640 17.421 5.211 1.00 64.62 187 ASP A C 1
ATOM 1503 O O . ASP A 1 187 ? -15.682 17.282 5.845 1.00 64.62 187 ASP A O 1
ATOM 1507 N N . LEU A 1 188 ? -14.515 16.988 3.956 1.00 64.81 188 LEU A N 1
ATOM 1508 C CA . LEU A 1 188 ? -15.612 16.315 3.257 1.00 64.81 188 LEU A CA 1
ATOM 1509 C C . LEU A 1 188 ? -16.025 15.004 3.901 1.00 64.81 188 LEU A C 1
ATOM 1511 O O . LEU A 1 188 ? -17.214 14.735 4.019 1.00 64.81 188 LEU A O 1
ATOM 1515 N N . PHE A 1 189 ? -15.071 14.172 4.323 1.00 64.75 189 PHE A N 1
ATOM 1516 C CA . PHE A 1 189 ? -15.424 12.961 5.056 1.00 64.75 189 PHE A CA 1
ATOM 1517 C C . PHE A 1 189 ? -16.174 13.321 6.348 1.00 64.75 189 PHE A C 1
ATOM 1519 O O . PHE A 1 189 ? -17.133 12.652 6.738 1.00 64.75 189 PHE A O 1
ATOM 1526 N N . TYR A 1 190 ? -15.775 14.411 7.010 1.00 65.50 190 TYR A N 1
ATOM 1527 C CA . TYR A 1 190 ? -16.498 14.920 8.168 1.00 65.50 190 TYR A CA 1
ATOM 1528 C C . TYR A 1 190 ? -17.912 15.402 7.810 1.00 65.50 190 TYR A C 1
ATOM 1530 O O . TYR A 1 190 ? -18.830 15.149 8.588 1.00 65.50 190 TYR A O 1
ATOM 1538 N N . GLU A 1 191 ? -18.120 16.027 6.651 1.00 65.31 191 GLU A N 1
ATOM 1539 C CA . GLU A 1 191 ? -19.448 16.397 6.142 1.00 65.31 191 GLU A CA 1
ATOM 1540 C C . GLU A 1 191 ? -20.301 15.178 5.761 1.00 65.31 191 GLU A C 1
ATOM 1542 O O . GLU A 1 191 ? -21.481 15.111 6.098 1.00 65.31 191 GLU A O 1
ATOM 1547 N N . GLU A 1 192 ? -19.718 14.158 5.137 1.00 67.50 192 GLU A N 1
ATOM 1548 C CA . GLU A 1 192 ? -20.400 12.895 4.842 1.00 67.50 192 GLU A CA 1
ATOM 1549 C C . GLU A 1 192 ? -20.855 12.187 6.120 1.00 67.50 192 GLU A C 1
ATOM 1551 O O . GLU A 1 192 ? -21.967 11.649 6.175 1.00 67.50 192 GLU A O 1
ATOM 1556 N N . ALA A 1 193 ? -20.050 12.262 7.183 1.00 63.47 193 ALA A N 1
ATOM 1557 C CA . ALA A 1 193 ? -20.448 11.799 8.504 1.00 63.47 193 ALA A CA 1
ATOM 1558 C C . ALA A 1 193 ? -21.635 12.606 9.073 1.00 63.47 193 ALA A C 1
ATOM 1560 O O . ALA A 1 193 ? -22.475 12.021 9.761 1.00 63.47 193 ALA A O 1
ATOM 1561 N N . LEU A 1 194 ? -21.769 13.907 8.759 1.00 62.53 194 LEU A N 1
ATOM 1562 C CA . LEU A 1 194 ? -22.980 14.687 9.081 1.00 62.53 194 LEU A CA 1
ATOM 1563 C C . LEU A 1 194 ? -24.206 14.178 8.310 1.00 62.53 194 LEU A C 1
ATOM 1565 O O . LEU A 1 194 ? -25.310 14.193 8.851 1.00 62.53 194 LEU A O 1
ATOM 1569 N N . GLY A 1 195 ? -24.008 13.688 7.085 1.00 63.00 195 GLY A N 1
ATOM 1570 C CA . GLY A 1 195 ? -25.030 13.031 6.265 1.00 63.00 195 GLY A CA 1
ATOM 1571 C C . GLY A 1 195 ? -25.302 11.561 6.613 1.00 63.00 195 GLY A C 1
ATOM 1572 O O . GLY A 1 195 ? -26.080 10.918 5.911 1.00 63.00 195 GLY A O 1
ATOM 1573 N N . LEU A 1 196 ? -24.673 11.014 7.666 1.00 65.19 196 LEU A N 1
ATOM 1574 C CA . LEU A 1 196 ? -24.719 9.592 8.045 1.00 65.19 196 LEU A CA 1
ATOM 1575 C C . LEU A 1 196 ? -24.272 8.629 6.928 1.00 65.19 196 LEU A C 1
ATOM 1577 O O . LEU A 1 196 ? -24.672 7.462 6.894 1.00 65.19 196 LEU A O 1
ATOM 1581 N N . ILE A 1 197 ? -23.401 9.087 6.032 1.00 67.44 197 ILE A N 1
ATOM 1582 C CA . ILE A 1 197 ? -22.765 8.234 5.034 1.00 67.44 197 ILE A CA 1
ATOM 1583 C C . ILE A 1 197 ? -21.517 7.631 5.677 1.00 67.44 197 ILE A C 1
ATOM 1585 O O . ILE A 1 197 ? -20.525 8.311 5.918 1.00 67.44 197 ILE A O 1
ATOM 1589 N N . ILE A 1 198 ? -21.579 6.335 5.980 1.00 73.31 198 ILE A N 1
ATOM 1590 C CA . ILE A 1 198 ? -20.464 5.579 6.553 1.00 73.31 198 ILE A CA 1
ATOM 1591 C C . ILE A 1 198 ? -19.735 4.806 5.457 1.00 73.31 198 ILE A C 1
ATOM 1593 O O . ILE A 1 198 ? -20.345 4.059 4.688 1.00 73.31 198 ILE A O 1
ATOM 1597 N N . ARG A 1 199 ? -18.411 4.958 5.409 1.00 78.50 199 ARG A N 1
ATOM 1598 C CA . ARG A 1 199 ? -17.537 4.177 4.532 1.00 78.50 199 ARG A CA 1
ATOM 1599 C C . ARG A 1 199 ? -16.3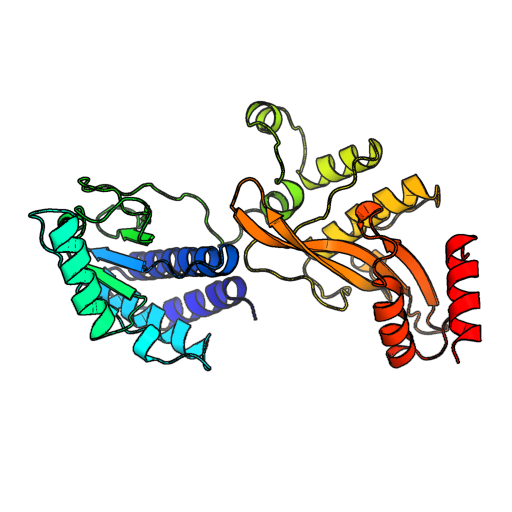90 3.578 5.342 1.00 78.50 199 ARG A C 1
ATOM 1601 O O . ARG A 1 199 ? -15.908 4.227 6.271 1.00 78.50 199 ARG A O 1
ATOM 1608 N N . PRO A 1 200 ? -15.940 2.356 5.014 1.00 87.06 200 PRO A N 1
ATOM 1609 C CA . PRO A 1 200 ? -14.634 1.878 5.447 1.00 87.06 200 PRO A CA 1
ATOM 1610 C C . PRO A 1 200 ? -13.544 2.868 5.029 1.00 87.06 200 PRO A C 1
ATOM 1612 O O . PRO A 1 200 ? -13.562 3.338 3.893 1.00 87.06 200 PRO A O 1
ATOM 1615 N N . ILE A 1 201 ? -12.601 3.167 5.922 1.00 87.62 201 ILE A N 1
ATOM 1616 C CA . ILE A 1 201 ? -11.509 4.106 5.635 1.00 87.62 201 ILE A CA 1
ATOM 1617 C C . ILE A 1 201 ? -10.265 3.294 5.251 1.00 87.62 201 ILE A C 1
ATOM 1619 O O . ILE A 1 201 ? -9.738 2.588 6.111 1.00 87.62 201 ILE A O 1
ATOM 1623 N N . PRO A 1 202 ? -9.794 3.324 3.993 1.00 87.50 202 PRO A N 1
ATOM 1624 C CA . PRO A 1 202 ? -8.656 2.515 3.566 1.00 87.50 202 PRO A CA 1
ATOM 1625 C C . PRO A 1 202 ? -7.315 3.097 4.039 1.00 87.50 202 PRO A C 1
ATOM 1627 O O . PRO A 1 202 ? -7.030 4.274 3.829 1.00 87.50 202 PRO A O 1
ATOM 1630 N N . ALA A 1 203 ? -6.419 2.265 4.575 1.00 88.50 203 ALA A N 1
ATOM 1631 C CA . ALA A 1 203 ? -5.032 2.642 4.863 1.00 88.50 203 ALA A CA 1
ATOM 1632 C C . ALA A 1 203 ? -4.324 3.064 3.568 1.00 88.50 203 ALA A C 1
ATOM 1634 O O . ALA A 1 203 ? -4.493 2.347 2.581 1.00 88.50 203 ALA A O 1
ATOM 1635 N N . PRO A 1 204 ? -3.578 4.190 3.510 1.00 85.50 204 PRO A N 1
ATOM 1636 C CA . PRO A 1 204 ? -2.887 4.668 2.301 1.00 85.50 204 PRO A CA 1
ATOM 1637 C C . PRO A 1 204 ? -2.129 3.559 1.555 1.00 85.50 204 PRO A C 1
ATOM 1639 O O . PRO A 1 204 ? -1.664 2.606 2.179 1.00 85.50 204 PRO A O 1
ATOM 1642 N N . THR A 1 205 ? -1.988 3.656 0.230 1.00 81.56 205 THR A N 1
ATOM 1643 C CA . THR A 1 205 ? -1.355 2.602 -0.580 1.00 81.56 205 THR A CA 1
ATOM 1644 C C . THR A 1 205 ? 0.054 2.303 -0.036 1.00 81.56 205 THR A C 1
ATOM 1646 O O . THR A 1 205 ? 0.881 3.206 0.157 1.00 81.56 205 THR A O 1
ATOM 1649 N N . GLY A 1 206 ? 0.318 1.022 0.246 1.00 77.88 206 GLY A N 1
ATOM 1650 C CA . GLY A 1 206 ? 1.566 0.549 0.855 1.00 77.88 206 GLY A CA 1
ATOM 1651 C C . GLY A 1 206 ? 1.675 0.751 2.376 1.00 77.88 206 GLY A C 1
ATOM 1652 O O . GLY A 1 206 ? 2.753 0.541 2.937 1.00 77.88 206 GLY A O 1
ATOM 1653 N N . TYR A 1 207 ? 0.605 1.165 3.061 1.00 84.44 207 TYR A N 1
ATOM 1654 C CA . TYR A 1 207 ? 0.519 1.238 4.522 1.00 84.44 207 TYR A CA 1
ATOM 1655 C C . TYR A 1 207 ? -0.479 0.228 5.093 1.00 84.44 207 TYR A C 1
ATOM 1657 O O . TYR A 1 207 ? -1.341 -0.299 4.398 1.00 84.44 207 TYR A O 1
ATOM 1665 N N . LYS A 1 208 ? -0.335 -0.011 6.398 1.00 89.69 208 LYS A N 1
ATOM 1666 C CA . LYS A 1 208 ? -1.273 -0.739 7.253 1.00 89.69 208 LYS A CA 1
ATOM 1667 C C . LYS A 1 208 ? -1.514 0.075 8.519 1.00 89.69 208 LYS A C 1
ATOM 1669 O O . LYS A 1 208 ? -0.650 0.877 8.903 1.00 89.69 208 LYS A O 1
ATOM 1674 N N . TYR A 1 209 ? -2.668 -0.111 9.140 1.00 93.50 209 TYR A N 1
ATOM 1675 C CA . TYR A 1 209 ? -2.966 0.428 10.456 1.00 93.50 209 TYR A CA 1
ATOM 1676 C C . TYR A 1 209 ? -2.057 -0.216 11.503 1.00 93.50 209 TYR A C 1
ATOM 1678 O O . TYR A 1 209 ? -1.704 -1.394 11.428 1.00 93.50 209 TYR A O 1
ATOM 1686 N N . ASN A 1 210 ? -1.656 0.575 12.493 1.00 95.62 210 ASN A N 1
ATOM 1687 C CA . ASN A 1 210 ? -0.984 0.041 13.666 1.00 95.62 210 ASN A CA 1
ATOM 1688 C C . ASN A 1 210 ? -2.010 -0.708 14.523 1.00 95.62 210 ASN A C 1
ATOM 1690 O O . ASN A 1 210 ? -3.185 -0.355 14.538 1.00 95.62 210 ASN A O 1
ATOM 1694 N N . ASN A 1 211 ? -1.569 -1.713 15.273 1.00 94.00 211 ASN A N 1
ATOM 1695 C CA . ASN A 1 211 ? -2.400 -2.358 16.281 1.00 94.00 211 ASN A CA 1
ATOM 1696 C C . ASN A 1 211 ? -1.569 -2.569 17.562 1.00 94.00 211 ASN A C 1
ATOM 1698 O O . ASN A 1 211 ? -0.711 -3.456 17.560 1.00 94.00 211 ASN A O 1
ATOM 1702 N N . PRO A 1 212 ? -1.778 -1.766 18.624 1.00 96.31 212 PRO A N 1
ATOM 1703 C CA . PRO A 1 212 ? -2.745 -0.665 18.727 1.00 96.31 212 PRO A CA 1
ATOM 1704 C C . PRO A 1 212 ? -2.296 0.630 18.016 1.00 96.31 212 PRO A C 1
ATOM 1706 O O . PRO A 1 212 ? -1.127 0.798 17.668 1.00 96.31 212 PRO A O 1
ATOM 1709 N N . ILE A 1 213 ? -3.237 1.559 17.835 1.00 97.12 213 ILE A N 1
ATOM 1710 C CA . ILE A 1 213 ? -3.012 2.955 17.434 1.00 97.12 213 ILE A CA 1
ATOM 1711 C C . ILE A 1 213 ? -2.922 3.803 18.709 1.00 97.12 213 ILE A C 1
ATOM 1713 O O . ILE A 1 213 ? -3.808 3.759 19.562 1.00 97.12 213 ILE A O 1
ATOM 1717 N N . THR A 1 214 ? -1.851 4.578 18.829 1.00 96.00 214 THR A N 1
ATOM 1718 C CA . THR A 1 214 ? -1.498 5.378 20.015 1.00 96.00 214 THR A CA 1
ATOM 1719 C C . THR A 1 214 ? -1.129 6.809 19.625 1.00 96.00 214 THR A C 1
ATOM 1721 O O . THR A 1 214 ? -1.082 7.146 18.440 1.00 96.00 214 THR A O 1
ATOM 1724 N N . ILE A 1 215 ? -0.803 7.643 20.615 1.00 94.94 215 ILE A N 1
ATOM 1725 C CA . ILE A 1 215 ? -0.291 9.007 20.417 1.00 94.94 215 ILE A CA 1
ATOM 1726 C C . ILE A 1 215 ? 0.914 9.084 19.456 1.00 94.94 215 ILE A C 1
ATOM 1728 O O . ILE A 1 215 ? 1.000 10.025 18.666 1.00 94.94 215 ILE A O 1
ATOM 1732 N N . ASP A 1 216 ? 1.776 8.061 19.449 1.00 94.69 216 ASP A N 1
ATOM 1733 C CA . ASP A 1 216 ? 2.968 7.959 18.588 1.00 94.69 216 ASP A CA 1
ATOM 1734 C C . ASP A 1 216 ? 2.658 7.458 17.168 1.00 94.69 216 ASP A C 1
ATOM 1736 O O . ASP A 1 216 ? 3.544 7.338 16.314 1.00 94.69 216 ASP A O 1
ATOM 1740 N N . SER A 1 217 ? 1.401 7.105 16.897 1.00 93.38 217 SER A N 1
ATOM 1741 C CA . SER A 1 217 ? 1.002 6.620 15.582 1.00 93.38 217 SER A CA 1
ATOM 1742 C C . SER A 1 217 ? 0.935 7.761 14.560 1.00 93.38 217 SER A C 1
ATOM 1744 O O . SER A 1 217 ? 0.653 8.911 14.910 1.00 93.38 217 SER A O 1
ATOM 1746 N N . PRO A 1 218 ? 1.182 7.470 13.266 1.00 89.56 218 PRO A N 1
ATOM 1747 C CA . PRO A 1 218 ? 1.142 8.482 12.216 1.00 89.56 218 PRO A CA 1
ATOM 1748 C C . PRO A 1 218 ? -0.180 9.257 12.190 1.00 89.56 218 PRO A C 1
ATOM 1750 O O . PRO A 1 218 ? -1.245 8.670 12.384 1.00 89.56 218 PRO A O 1
ATOM 1753 N N . ASN A 1 219 ? -0.120 10.551 11.860 1.00 88.19 219 ASN A N 1
ATOM 1754 C CA . ASN A 1 219 ? -1.289 11.437 11.898 1.00 88.19 219 ASN A CA 1
ATOM 1755 C C . ASN A 1 219 ? -2.484 10.919 11.080 1.00 88.19 219 ASN A C 1
ATOM 1757 O O . ASN A 1 219 ? -3.609 10.995 11.555 1.00 88.19 219 ASN A O 1
ATOM 1761 N N . TRP A 1 220 ? -2.240 10.290 9.924 1.00 86.69 220 TRP A N 1
ATOM 1762 C CA . TRP A 1 220 ? -3.300 9.719 9.082 1.00 86.69 220 TRP A CA 1
ATOM 1763 C C . TRP A 1 220 ? -4.135 8.638 9.791 1.00 86.69 220 TRP A C 1
ATOM 1765 O O . TRP A 1 220 ? -5.324 8.486 9.523 1.00 86.69 220 TRP A O 1
ATOM 1775 N N . GLN A 1 221 ? -3.535 7.883 10.720 1.00 92.00 221 GLN A N 1
ATOM 1776 C CA . GLN A 1 221 ? -4.271 6.894 11.513 1.00 92.00 221 GLN A CA 1
ATOM 1777 C C . GLN A 1 221 ? -5.149 7.588 12.550 1.00 92.00 221 GLN A C 1
ATOM 1779 O O . GLN A 1 221 ? -6.294 7.189 12.750 1.00 92.00 221 GLN A O 1
ATOM 1784 N N . LYS A 1 222 ? -4.631 8.659 13.167 1.00 91.88 222 LYS A N 1
ATOM 1785 C CA . LYS A 1 222 ? -5.388 9.479 14.116 1.00 91.88 222 LYS A CA 1
ATOM 1786 C C . LYS A 1 222 ? -6.586 10.146 13.438 1.00 91.88 222 LYS A C 1
ATOM 1788 O O . LYS A 1 222 ? -7.688 10.099 13.976 1.00 91.88 222 LYS A O 1
ATOM 1793 N N . GLU A 1 223 ? -6.391 10.684 12.235 1.00 87.81 223 GLU A N 1
ATOM 1794 C CA . GLU A 1 223 ? -7.456 11.251 11.396 1.00 87.81 223 GLU A CA 1
ATOM 1795 C C . GLU A 1 223 ? -8.546 10.216 11.094 1.00 87.81 223 GLU A C 1
ATOM 1797 O O . GLU A 1 223 ? -9.723 10.498 11.312 1.00 87.81 223 GLU A O 1
ATOM 1802 N N . ALA A 1 224 ? -8.174 8.995 10.691 1.00 88.56 224 ALA A N 1
ATOM 1803 C CA . ALA A 1 224 ? -9.129 7.914 10.437 1.00 88.56 224 ALA A CA 1
ATOM 1804 C C . ALA A 1 224 ? -9.949 7.525 11.686 1.00 88.56 224 ALA A C 1
ATOM 1806 O O . ALA A 1 224 ? -11.164 7.329 11.597 1.00 88.56 224 ALA A O 1
ATOM 1807 N N . CYS A 1 225 ? -9.315 7.451 12.862 1.00 91.81 225 CYS A N 1
ATOM 1808 C CA . CYS A 1 225 ? -10.012 7.157 14.118 1.00 91.81 225 CYS A CA 1
ATOM 1809 C C . CYS A 1 225 ? -10.992 8.273 14.510 1.00 91.81 225 CYS A C 1
ATOM 1811 O O . CYS A 1 225 ? -12.142 8.009 14.868 1.00 91.81 225 CYS A O 1
ATOM 1813 N N . VAL A 1 226 ? -10.563 9.536 14.408 1.00 89.12 226 VAL A N 1
ATOM 1814 C CA . VAL A 1 226 ? -11.424 10.699 14.679 1.00 89.12 226 VAL A CA 1
ATOM 1815 C C . VAL A 1 226 ? -12.619 10.711 13.724 1.00 89.12 226 VAL A C 1
ATOM 1817 O O . VAL A 1 226 ? -13.749 10.920 14.163 1.00 89.12 226 VAL A O 1
ATOM 1820 N N . ALA A 1 227 ? -12.395 10.419 12.444 1.00 83.69 227 ALA A N 1
ATOM 1821 C CA . ALA A 1 227 ? -13.428 10.292 11.422 1.00 83.69 227 ALA A CA 1
ATOM 1822 C C . ALA A 1 227 ? -14.526 9.276 11.800 1.00 83.69 227 ALA A C 1
ATOM 1824 O O . ALA A 1 227 ? -15.707 9.635 11.838 1.00 83.69 227 ALA A O 1
ATOM 1825 N N . ILE A 1 228 ? -14.161 8.038 12.156 1.00 87.06 228 ILE A N 1
ATOM 1826 C CA . ILE A 1 228 ? -15.138 7.032 12.618 1.00 87.06 228 ILE A CA 1
ATOM 1827 C C . ILE A 1 228 ? -15.854 7.494 13.882 1.00 87.06 228 ILE A C 1
ATOM 1829 O O . ILE A 1 228 ? -17.068 7.331 14.023 1.00 87.06 228 ILE A O 1
ATOM 1833 N N . ARG A 1 229 ? -15.116 8.079 14.820 1.00 87.12 229 ARG A N 1
ATOM 1834 C CA . ARG A 1 229 ? -15.676 8.442 16.112 1.00 87.12 229 ARG A CA 1
ATOM 1835 C C . ARG A 1 229 ? -16.647 9.627 16.026 1.00 87.12 229 ARG A C 1
ATOM 1837 O O . ARG A 1 229 ? -17.615 9.650 16.790 1.00 87.12 229 ARG A O 1
ATOM 1844 N N . ARG A 1 230 ? -16.472 10.540 15.061 1.00 83.06 230 ARG A N 1
ATOM 1845 C CA . ARG A 1 230 ? -17.471 11.572 14.715 1.00 83.06 230 ARG A CA 1
ATOM 1846 C C . ARG A 1 230 ? -18.779 10.947 14.250 1.00 83.06 230 ARG A C 1
ATOM 1848 O O . ARG A 1 230 ? -19.836 11.338 14.741 1.00 83.06 230 ARG A O 1
ATOM 1855 N N . TYR A 1 231 ? -18.706 9.951 13.366 1.00 81.19 231 TYR A N 1
ATOM 1856 C CA . TYR A 1 231 ? -19.889 9.207 12.939 1.00 81.19 231 TYR A CA 1
ATOM 1857 C C . TYR A 1 231 ? -20.566 8.522 14.133 1.00 81.19 231 TYR A C 1
ATOM 1859 O O . TYR A 1 231 ? -21.760 8.714 14.357 1.00 81.19 231 TYR A O 1
ATOM 1867 N N . GLN A 1 232 ? -19.799 7.790 14.951 1.00 85.75 232 GLN A N 1
ATOM 1868 C CA . GLN A 1 232 ? -20.325 7.156 16.163 1.00 85.75 232 GLN A CA 1
ATOM 1869 C C . GLN A 1 232 ? -21.002 8.180 17.078 1.00 85.75 232 GLN A C 1
ATOM 1871 O O . GLN A 1 232 ? -22.093 7.919 17.573 1.00 85.75 232 GLN A O 1
ATOM 1876 N N . GLY A 1 233 ? -20.380 9.339 17.303 1.00 84.38 233 GLY A N 1
ATOM 1877 C CA . GLY A 1 233 ? -20.923 10.336 18.218 1.00 84.38 233 GLY A CA 1
ATOM 1878 C C . GLY A 1 233 ? -22.231 10.949 17.738 1.00 84.38 233 GLY A C 1
ATOM 1879 O O . GLY A 1 233 ? -23.069 11.334 18.550 1.00 84.38 233 GLY A O 1
ATOM 1880 N N . LYS A 1 234 ? -22.458 10.968 16.420 1.00 79.94 234 LYS A N 1
ATOM 1881 C CA . LYS A 1 234 ? -23.753 11.314 15.826 1.00 79.94 234 LYS A CA 1
ATOM 1882 C C . LYS A 1 234 ? -24.767 10.174 15.922 1.00 79.94 234 LYS A C 1
ATOM 1884 O O . LYS A 1 234 ? -25.895 10.442 16.322 1.00 79.94 234 LYS A O 1
ATOM 1889 N N . GLU A 1 235 ? -24.383 8.932 15.611 1.00 81.56 235 GLU A N 1
ATOM 1890 C CA . GLU A 1 235 ? -25.265 7.754 15.743 1.00 81.56 235 GLU A CA 1
ATOM 1891 C C . GLU A 1 235 ? -25.746 7.579 17.193 1.00 81.56 235 GLU A C 1
ATOM 1893 O O . GLU A 1 235 ? -26.923 7.314 17.425 1.00 81.56 235 GLU A O 1
ATOM 1898 N N . CYS A 1 236 ? -24.848 7.763 18.162 1.00 82.50 236 CYS A N 1
ATOM 1899 C CA . CYS A 1 236 ? -25.114 7.579 19.588 1.00 82.50 236 CYS A CA 1
ATOM 1900 C C . CYS A 1 236 ? -25.549 8.859 20.319 1.00 82.50 236 CYS A C 1
ATOM 1902 O O . CYS A 1 236 ? -25.968 8.764 21.467 1.00 82.50 236 CYS A O 1
ATOM 1904 N N . GLN A 1 237 ? -25.452 10.033 19.683 1.00 82.12 237 GLN A N 1
ATOM 1905 C CA . GLN A 1 237 ? -25.740 11.347 20.283 1.00 82.12 237 GLN A CA 1
ATOM 1906 C C . GLN A 1 237 ? -24.957 11.626 21.582 1.00 82.12 237 GLN A C 1
ATOM 1908 O O . GLN A 1 237 ? -25.487 12.191 22.532 1.00 82.12 237 GLN A O 1
ATOM 1913 N N . ASP A 1 238 ? -23.677 11.258 21.617 1.00 80.50 238 ASP A N 1
ATOM 1914 C CA . ASP A 1 238 ? -22.862 11.232 22.844 1.00 80.50 238 ASP A CA 1
ATOM 1915 C C . ASP A 1 238 ? -22.018 12.501 23.093 1.00 80.50 238 ASP A C 1
ATOM 1917 O O . ASP A 1 238 ? -21.141 12.521 23.952 1.00 80.50 238 ASP A O 1
ATOM 1921 N N . GLY A 1 239 ? -22.250 13.575 22.331 1.00 77.88 239 GLY A N 1
ATOM 1922 C CA . GLY A 1 239 ? -21.575 14.862 22.545 1.00 77.88 239 GLY A CA 1
ATOM 1923 C C . GLY A 1 239 ? -20.070 14.879 22.232 1.00 77.88 239 GLY A C 1
ATOM 1924 O O . GLY A 1 239 ? -19.379 15.796 22.673 1.00 77.88 239 GLY A O 1
ATOM 1925 N N . PHE A 1 240 ? -19.573 13.903 21.468 1.00 78.44 240 PHE A N 1
ATOM 1926 C CA . PHE A 1 240 ? -18.170 13.724 21.085 1.00 78.44 240 PHE A CA 1
ATOM 1927 C C . PHE A 1 240 ? -17.395 14.989 20.650 1.00 78.44 240 PHE A C 1
ATOM 1929 O O . PHE A 1 240 ? -17.843 15.740 19.779 1.00 78.44 240 PHE A O 1
ATOM 1936 N N . LYS A 1 241 ? -16.174 15.162 21.191 1.00 77.50 241 LYS A N 1
ATOM 1937 C CA . LYS A 1 241 ? -15.231 16.264 20.884 1.00 77.50 241 LYS A CA 1
ATOM 1938 C C . LYS A 1 241 ? -13.748 15.832 20.890 1.00 77.50 241 LYS A C 1
ATOM 1940 O O . LYS A 1 241 ? -12.928 16.463 21.546 1.00 77.50 241 LYS A O 1
ATOM 1945 N N . TRP A 1 242 ? -13.388 14.750 20.202 1.00 85.88 242 TRP A N 1
ATOM 1946 C CA . TRP A 1 242 ? -11.985 14.303 20.095 1.00 85.88 242 TRP A CA 1
ATOM 1947 C C . TRP A 1 242 ? -11.377 14.742 18.756 1.00 85.88 242 TRP A C 1
ATOM 1949 O O . TRP A 1 242 ? -12.060 14.758 17.724 1.00 85.88 242 TRP A O 1
ATOM 1959 N N . ASP A 1 243 ? -10.093 15.085 18.778 1.00 87.38 243 ASP A N 1
ATOM 1960 C CA . ASP A 1 243 ? -9.316 15.529 17.622 1.00 87.38 243 ASP A CA 1
ATOM 1961 C C . ASP A 1 243 ? -7.972 14.779 17.531 1.00 87.38 243 ASP A C 1
ATOM 1963 O O . ASP A 1 243 ? -7.762 13.763 18.192 1.00 87.38 243 ASP A O 1
ATOM 1967 N N . THR A 1 244 ? -7.080 15.215 16.641 1.00 87.56 244 THR A N 1
ATOM 1968 C CA . THR A 1 244 ? -5.790 14.554 16.376 1.00 87.56 244 THR A CA 1
ATOM 1969 C C . THR A 1 244 ? -4.625 15.101 17.210 1.00 87.56 244 THR A C 1
ATOM 1971 O O . THR A 1 244 ? -3.489 14.627 17.059 1.00 87.56 244 THR A O 1
ATOM 1974 N N . SER A 1 245 ? -4.881 16.084 18.084 1.00 90.38 245 SER A N 1
ATOM 1975 C CA . SER A 1 245 ? -3.870 16.711 18.936 1.00 90.38 245 SER A CA 1
ATOM 1976 C C . SER A 1 245 ? -3.305 15.724 19.956 1.00 90.38 245 SER A C 1
ATOM 1978 O O . SER A 1 245 ? -3.969 14.781 20.379 1.00 90.38 245 SER A O 1
ATOM 1980 N N . ASN A 1 246 ? -2.063 15.944 20.384 1.00 90.31 246 ASN A N 1
ATOM 1981 C CA . ASN A 1 246 ? -1.420 15.068 21.364 1.00 90.31 246 ASN A CA 1
ATOM 1982 C C . ASN A 1 246 ? -2.187 15.026 22.693 1.00 90.31 246 ASN A C 1
ATOM 1984 O O . ASN A 1 246 ? -2.346 13.950 23.252 1.00 90.31 246 ASN A O 1
ATOM 1988 N N . ASN A 1 247 ? -2.738 16.160 23.133 1.00 90.50 247 ASN A N 1
ATOM 1989 C CA . ASN A 1 247 ? -3.545 16.237 24.353 1.00 90.50 247 ASN A CA 1
ATOM 1990 C C . ASN A 1 247 ? -4.799 15.359 24.257 1.00 90.50 247 ASN A C 1
ATOM 1992 O O . ASN A 1 247 ? -5.163 14.686 25.212 1.00 90.50 247 ASN A O 1
ATOM 1996 N N . ALA A 1 248 ? -5.453 15.330 23.092 1.00 88.44 248 ALA A N 1
ATOM 1997 C CA . ALA A 1 248 ? -6.623 14.487 22.876 1.00 88.44 248 ALA A CA 1
ATOM 1998 C C . ALA A 1 248 ? -6.281 12.984 22.883 1.00 88.44 248 ALA A C 1
ATOM 2000 O O . ALA A 1 248 ? -7.143 12.160 23.171 1.00 88.44 248 ALA A O 1
ATOM 2001 N N . TRP A 1 249 ? -5.040 12.615 22.564 1.00 94.38 249 TRP A N 1
ATOM 2002 C CA . TRP A 1 249 ? -4.568 11.226 22.499 1.00 94.38 249 TRP A CA 1
ATOM 2003 C C . TRP A 1 249 ? -3.810 10.768 23.749 1.00 94.38 249 TRP A C 1
ATOM 2005 O O . TRP A 1 249 ? -3.377 9.616 23.816 1.00 94.38 249 TRP A O 1
ATOM 2015 N N . GLU A 1 250 ? -3.647 11.645 24.736 1.00 93.00 250 GLU A N 1
ATOM 2016 C CA . GLU A 1 250 ? -3.015 11.317 26.007 1.00 93.00 250 GLU A CA 1
ATOM 2017 C C . GLU A 1 250 ? -3.814 10.222 26.722 1.00 93.00 250 GLU A C 1
ATOM 2019 O O . GLU A 1 250 ? -5.030 10.324 26.875 1.00 93.00 250 GLU A O 1
ATOM 2024 N N . ASN A 1 251 ? -3.137 9.146 27.135 1.00 93.31 251 ASN A N 1
ATOM 2025 C CA . ASN A 1 251 ? -3.753 7.970 27.764 1.00 93.31 251 ASN A CA 1
ATOM 2026 C C . ASN A 1 251 ? -4.817 7.253 26.909 1.00 93.31 251 ASN A C 1
ATOM 2028 O O . ASN A 1 251 ? -5.568 6.431 27.433 1.00 93.31 251 ASN A O 1
ATOM 2032 N N . VAL A 1 252 ? -4.891 7.532 25.603 1.00 95.00 252 VAL A N 1
ATOM 2033 C CA . VAL A 1 252 ? -5.843 6.893 24.688 1.00 95.00 252 VAL A CA 1
ATOM 2034 C C . VAL A 1 252 ? -5.140 5.833 23.849 1.00 95.00 252 VAL A C 1
ATOM 2036 O O . VAL A 1 252 ? -4.176 6.107 23.130 1.00 95.00 252 VAL A O 1
ATOM 2039 N N . VAL A 1 253 ? -5.678 4.615 23.888 1.00 96.69 253 VAL A N 1
ATOM 2040 C CA . VAL A 1 253 ? -5.224 3.494 23.064 1.00 96.69 253 VAL A CA 1
ATOM 2041 C C . VAL A 1 253 ? -6.392 2.999 22.224 1.00 96.69 253 VAL A C 1
ATOM 2043 O O . VAL A 1 253 ? -7.427 2.586 22.747 1.00 96.69 253 VAL A O 1
ATOM 2046 N N . VAL A 1 254 ? -6.236 3.027 20.902 1.00 97.62 254 VAL A N 1
ATOM 2047 C CA . VAL A 1 254 ? -7.258 2.546 19.972 1.00 97.62 254 VAL A CA 1
ATOM 2048 C C . VAL A 1 254 ? -6.858 1.204 19.382 1.00 97.62 254 VAL A C 1
ATOM 2050 O O . VAL A 1 254 ? -5.808 1.058 18.766 1.00 97.62 254 VAL A O 1
ATOM 2053 N N . TYR A 1 255 ? -7.749 0.233 19.512 1.00 97.75 255 TYR A N 1
ATOM 2054 C CA . TYR A 1 255 ? -7.669 -1.068 18.870 1.00 97.75 255 TYR A CA 1
ATOM 2055 C C . TYR A 1 255 ? -8.545 -1.043 17.615 1.00 97.75 255 TYR A C 1
ATOM 2057 O O . TYR A 1 255 ? -9.780 -1.076 17.722 1.00 97.75 255 TYR A O 1
ATOM 2065 N N . PRO A 1 256 ? -7.944 -0.928 16.419 1.00 97.12 256 PRO A N 1
ATOM 2066 C CA . PRO A 1 256 ? -8.707 -0.817 15.190 1.00 97.12 256 PRO A CA 1
ATOM 2067 C C . PRO A 1 256 ? -9.379 -2.142 14.830 1.00 97.12 256 PRO A C 1
ATOM 2069 O O . PRO A 1 256 ? -8.849 -3.231 15.049 1.00 97.12 256 PRO A O 1
ATOM 2072 N N . ILE A 1 257 ? -10.553 -2.043 14.214 1.00 96.38 257 ILE A N 1
ATOM 2073 C CA . ILE A 1 257 ? -11.268 -3.174 13.628 1.00 96.38 257 ILE A CA 1
ATOM 2074 C C . ILE A 1 257 ? -11.096 -3.067 12.122 1.00 96.38 257 ILE A C 1
ATOM 2076 O O . ILE A 1 257 ? -11.562 -2.106 11.512 1.00 96.38 257 ILE A O 1
ATOM 2080 N N . LEU A 1 258 ? -10.415 -4.050 11.538 1.00 95.50 258 LEU A N 1
ATOM 2081 C CA . LEU A 1 258 ? -9.907 -3.980 10.170 1.00 95.50 258 LEU A CA 1
ATOM 2082 C C . LEU A 1 258 ? -10.596 -4.999 9.250 1.00 95.50 258 LEU A C 1
ATOM 2084 O O . LEU A 1 258 ? -11.094 -6.034 9.714 1.00 95.50 258 LEU A O 1
ATOM 2088 N N . GLU A 1 259 ? -10.653 -4.699 7.955 1.00 94.06 259 GLU A N 1
ATOM 2089 C CA . GLU A 1 259 ? -11.059 -5.612 6.878 1.00 94.06 259 GLU A CA 1
ATOM 2090 C C . GLU A 1 259 ? -10.290 -5.299 5.593 1.00 94.06 259 GLU A C 1
ATOM 2092 O O . GLU A 1 259 ? -10.141 -4.130 5.252 1.00 94.06 259 GLU A O 1
ATOM 2097 N N . ASP A 1 260 ? -9.872 -6.325 4.857 1.00 91.31 260 ASP A N 1
ATOM 2098 C CA . ASP A 1 260 ? -9.303 -6.155 3.519 1.00 91.31 260 ASP A CA 1
ATOM 2099 C C . ASP A 1 260 ? -10.427 -5.969 2.489 1.00 91.31 260 ASP A C 1
ATOM 2101 O O . ASP A 1 260 ? -11.313 -6.817 2.351 1.00 91.31 260 ASP A O 1
ATOM 2105 N N . ILE A 1 261 ? -10.416 -4.843 1.771 1.00 87.69 261 ILE A N 1
ATOM 2106 C CA . ILE A 1 261 ? -11.457 -4.477 0.802 1.00 87.69 261 ILE A CA 1
ATOM 2107 C C . ILE A 1 261 ? -10.819 -4.188 -0.557 1.00 87.69 261 ILE A C 1
ATOM 2109 O O . ILE A 1 261 ? -9.849 -3.436 -0.653 1.00 87.69 261 ILE A O 1
ATOM 2113 N N . LEU A 1 262 ? -11.398 -4.759 -1.617 1.00 82.44 262 LEU A N 1
ATOM 2114 C CA . LEU A 1 262 ? -11.037 -4.456 -3.001 1.00 82.44 262 LEU A CA 1
ATOM 2115 C C . LEU A 1 262 ? -11.556 -3.065 -3.388 1.00 82.44 262 LEU A C 1
ATOM 2117 O O . LEU A 1 262 ? -12.760 -2.805 -3.357 1.00 82.44 262 LEU A O 1
ATOM 2121 N N . MET A 1 263 ? -10.645 -2.174 -3.764 1.00 79.00 263 MET A N 1
ATOM 2122 C CA . MET A 1 263 ? -10.967 -0.834 -4.241 1.00 79.00 263 MET A CA 1
ATOM 2123 C C . MET A 1 263 ? -11.500 -0.905 -5.675 1.00 79.00 263 MET A C 1
ATOM 2125 O O . MET A 1 263 ? -10.831 -1.427 -6.564 1.00 79.00 263 MET A O 1
ATOM 2129 N N . ILE A 1 264 ? -12.690 -0.348 -5.915 1.00 67.94 264 ILE A N 1
ATOM 2130 C CA . ILE A 1 264 ? -13.382 -0.428 -7.216 1.00 67.94 264 ILE A CA 1
ATOM 2131 C C . ILE A 1 264 ? -12.541 0.196 -8.342 1.00 67.94 264 ILE A C 1
ATOM 2133 O O . ILE A 1 264 ? -12.400 -0.401 -9.410 1.00 67.94 264 ILE A O 1
ATOM 2137 N N . ASP A 1 265 ? -11.941 1.359 -8.083 1.00 65.94 265 ASP A N 1
ATOM 2138 C CA . ASP A 1 265 ? -11.281 2.162 -9.119 1.00 65.94 265 ASP A CA 1
ATOM 2139 C C . ASP A 1 265 ? -9.856 1.689 -9.434 1.00 65.94 265 ASP A C 1
ATOM 2141 O O . ASP A 1 265 ? -9.409 1.770 -10.577 1.00 65.94 265 ASP A O 1
ATOM 2145 N N . SER A 1 266 ? -9.125 1.204 -8.425 1.00 68.12 266 SER A N 1
ATOM 2146 C CA . SER A 1 266 ? -7.720 0.808 -8.575 1.00 68.12 266 SER A CA 1
ATOM 2147 C C . SER A 1 266 ? -7.505 -0.698 -8.673 1.00 68.12 266 SER A C 1
ATOM 2149 O O . SER A 1 266 ? -6.397 -1.107 -9.005 1.00 68.12 266 SER A O 1
ATOM 2151 N N . GLN A 1 267 ? -8.525 -1.515 -8.375 1.00 73.06 267 GLN A N 1
ATOM 2152 C CA . GLN A 1 267 ? -8.398 -2.971 -8.202 1.00 73.06 267 GLN A CA 1
ATOM 2153 C C . GLN A 1 267 ? -7.349 -3.365 -7.138 1.00 73.06 267 GLN A C 1
ATOM 2155 O O . GLN A 1 267 ? -6.956 -4.522 -7.044 1.00 73.06 267 GLN A O 1
ATOM 2160 N N . GLU A 1 268 ? -6.904 -2.411 -6.311 1.00 80.25 268 GLU A N 1
ATOM 2161 C CA . GLU A 1 268 ? -5.998 -2.654 -5.188 1.00 80.25 268 GLU A CA 1
ATOM 2162 C C . GLU A 1 268 ? -6.792 -3.226 -4.007 1.00 80.25 268 GLU A C 1
ATOM 2164 O O . GLU A 1 268 ? -7.892 -2.752 -3.708 1.00 80.25 268 GLU A O 1
ATOM 2169 N N . ILE A 1 269 ? -6.228 -4.192 -3.284 1.00 84.56 269 ILE A N 1
ATOM 2170 C CA . ILE A 1 269 ? -6.785 -4.632 -1.998 1.00 84.56 269 ILE A CA 1
ATOM 2171 C C . ILE A 1 269 ? -6.146 -3.789 -0.901 1.00 84.56 269 ILE A C 1
ATOM 2173 O O . ILE A 1 269 ? -4.922 -3.756 -0.762 1.00 84.56 269 ILE A O 1
ATOM 2177 N N . ARG A 1 270 ? -6.971 -3.093 -0.114 1.00 85.88 270 ARG A N 1
ATOM 2178 C CA . ARG A 1 270 ? -6.502 -2.226 0.972 1.00 85.88 270 ARG A CA 1
ATOM 2179 C C . ARG A 1 270 ? -7.114 -2.631 2.301 1.00 85.88 270 ARG A C 1
ATOM 2181 O O . ARG A 1 270 ? -8.299 -2.946 2.381 1.00 85.88 270 ARG A O 1
ATOM 2188 N N . GLU A 1 271 ? -6.285 -2.584 3.338 1.00 91.44 271 GLU A N 1
ATOM 2189 C CA . GLU A 1 271 ? -6.721 -2.759 4.719 1.00 91.44 271 GLU A CA 1
ATOM 2190 C C . GLU A 1 271 ? -7.523 -1.522 5.134 1.00 91.44 271 GLU A C 1
ATOM 2192 O O . GLU A 1 271 ? -7.010 -0.403 5.126 1.00 91.44 271 GLU A O 1
ATOM 2197 N N . CYS A 1 272 ? -8.789 -1.715 5.481 1.00 91.75 272 CYS A N 1
ATOM 2198 C CA . CYS A 1 272 ? -9.715 -0.645 5.811 1.00 91.75 272 CYS A CA 1
ATOM 2199 C C . CYS A 1 272 ? -10.106 -0.678 7.284 1.00 91.75 272 CYS A C 1
ATOM 2201 O O . CYS A 1 272 ? -10.482 -1.723 7.819 1.00 91.75 272 CYS A O 1
ATOM 2203 N N . LEU A 1 273 ? -10.124 0.494 7.914 1.00 93.69 273 LEU A N 1
ATOM 2204 C CA . LEU A 1 273 ? -10.737 0.696 9.215 1.00 93.69 273 LEU A CA 1
ATOM 2205 C C . LEU A 1 273 ? -12.260 0.655 9.063 1.00 93.69 273 LEU A C 1
ATOM 2207 O O . LEU A 1 273 ? -12.870 1.506 8.415 1.00 93.69 273 LEU A O 1
ATOM 2211 N N . ILE A 1 274 ? -12.874 -0.361 9.665 1.00 93.38 274 ILE A N 1
ATOM 2212 C CA . ILE A 1 274 ? -14.327 -0.600 9.672 1.00 93.38 274 ILE A CA 1
ATOM 2213 C C . ILE A 1 274 ? -14.932 -0.439 11.071 1.00 93.38 274 ILE A C 1
ATOM 2215 O O . ILE A 1 274 ? -16.098 -0.760 11.300 1.00 93.38 274 ILE A O 1
ATOM 2219 N N . GLY A 1 275 ? -14.139 -0.002 12.039 1.00 94.56 275 GLY A N 1
ATOM 2220 C CA . GLY A 1 275 ? -14.558 0.204 13.414 1.00 94.56 275 GLY A CA 1
ATOM 2221 C C . GLY A 1 275 ? -13.363 0.366 14.335 1.00 94.56 275 GLY A C 1
ATOM 2222 O O . GLY A 1 275 ? -12.220 0.216 13.911 1.00 94.56 275 GLY A O 1
ATOM 2223 N N . GLN A 1 276 ? -13.630 0.641 15.604 1.00 95.88 276 GLN A N 1
ATOM 2224 C CA . GLN A 1 276 ? -12.592 0.784 16.615 1.00 95.88 276 GLN A CA 1
ATOM 2225 C C . GLN A 1 276 ? -13.113 0.439 18.010 1.00 95.88 276 GLN A C 1
ATOM 2227 O O . GLN A 1 276 ? -14.306 0.583 18.293 1.00 95.88 276 GLN A O 1
ATOM 2232 N N . VAL A 1 277 ? -12.202 0.004 18.878 1.00 96.62 277 VAL A N 1
ATOM 2233 C CA . VAL A 1 277 ? -12.389 -0.021 20.330 1.00 96.62 277 VAL A CA 1
ATOM 2234 C C . VAL A 1 277 ? -11.383 0.937 20.951 1.00 96.62 277 VAL A C 1
ATOM 2236 O O . VAL A 1 277 ? -10.194 0.850 20.663 1.00 96.62 277 VAL A O 1
ATOM 2239 N N . THR A 1 278 ? -11.849 1.848 21.790 1.00 96.00 278 THR A N 1
ATOM 2240 C CA . THR A 1 278 ? -11.025 2.845 22.466 1.00 96.00 278 THR A CA 1
ATOM 2241 C C . THR A 1 278 ? -10.935 2.503 23.944 1.00 96.00 278 THR A C 1
ATOM 2243 O O . THR A 1 278 ? -11.949 2.476 24.644 1.00 96.00 278 THR A O 1
ATOM 2246 N N . MET A 1 279 ? -9.710 2.268 24.399 1.00 96.88 279 MET A N 1
ATOM 2247 C CA . MET A 1 279 ? -9.350 2.121 25.803 1.00 96.88 279 MET A CA 1
ATOM 2248 C C . MET A 1 279 ? -8.763 3.436 26.306 1.00 96.88 279 MET A C 1
ATOM 2250 O O . MET A 1 279 ? -8.000 4.090 25.589 1.00 96.88 279 MET A O 1
ATOM 2254 N N . VAL A 1 280 ? -9.094 3.797 27.540 1.00 95.25 280 VAL A N 1
ATOM 2255 C CA . VAL A 1 280 ? -8.466 4.910 28.250 1.00 95.25 280 VAL A CA 1
ATOM 2256 C C . VAL A 1 280 ? -7.685 4.331 29.422 1.00 95.25 280 VAL A C 1
ATOM 2258 O O . VAL A 1 280 ? -8.221 3.531 30.190 1.00 95.25 280 VAL A O 1
ATOM 2261 N N . THR A 1 281 ? -6.415 4.715 29.540 1.00 92.81 281 THR A N 1
ATOM 2262 C CA . THR A 1 281 ? -5.454 4.187 30.520 1.00 92.81 281 THR A CA 1
ATOM 2263 C C . THR A 1 281 ? -4.889 5.320 31.390 1.00 92.81 281 THR A C 1
ATOM 2265 O O . THR A 1 281 ? -3.735 5.708 31.200 1.00 92.81 281 THR A O 1
ATOM 2268 N N . PRO A 1 282 ? -5.680 5.930 32.291 1.00 90.44 282 PRO A N 1
ATOM 2269 C CA . PRO A 1 282 ? -5.202 7.047 33.103 1.00 90.44 282 PRO A CA 1
ATOM 2270 C C . PRO A 1 282 ? -4.077 6.608 34.050 1.00 90.44 282 PRO A C 1
ATOM 2272 O O . PRO A 1 282 ? -4.104 5.493 34.559 1.00 90.44 282 PRO A O 1
ATOM 2275 N N . GLU A 1 283 ? -3.133 7.497 34.367 1.00 85.94 283 GLU A N 1
ATOM 2276 C CA . GLU A 1 283 ? -2.010 7.166 35.267 1.00 85.94 283 GLU A CA 1
ATOM 2277 C C . GLU A 1 283 ? -2.450 6.754 36.684 1.00 85.94 283 GLU A C 1
ATOM 2279 O O . GLU A 1 283 ? -1.791 5.943 37.328 1.00 85.94 283 GLU A O 1
ATOM 2284 N N . ASN A 1 284 ? -3.565 7.310 37.170 1.00 87.25 284 ASN A N 1
ATOM 2285 C CA . ASN A 1 2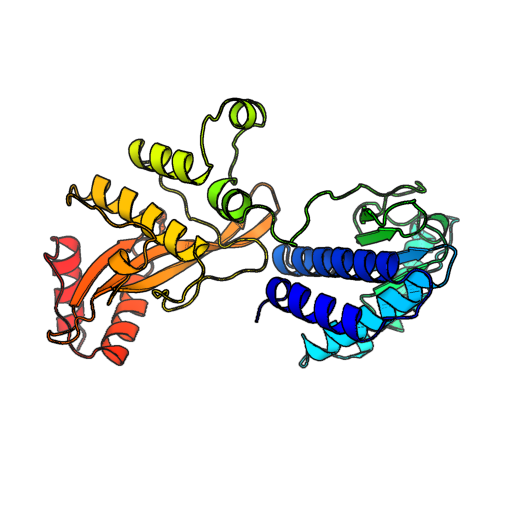84 ? -4.029 7.162 38.555 1.00 87.25 284 ASN A CA 1
ATOM 2286 C C . ASN A 1 284 ? -5.422 6.521 38.667 1.00 87.25 284 ASN A C 1
ATOM 2288 O O . ASN A 1 284 ? -6.117 6.731 39.661 1.00 87.25 284 ASN A O 1
ATOM 2292 N N . ALA A 1 285 ? -5.865 5.789 37.644 1.00 86.75 285 ALA A N 1
ATOM 2293 C CA . ALA A 1 285 ? -7.154 5.107 37.660 1.00 86.75 285 ALA A CA 1
ATOM 2294 C C . ALA A 1 285 ? -7.102 3.804 36.861 1.00 86.75 285 ALA A C 1
ATOM 2296 O O . ALA 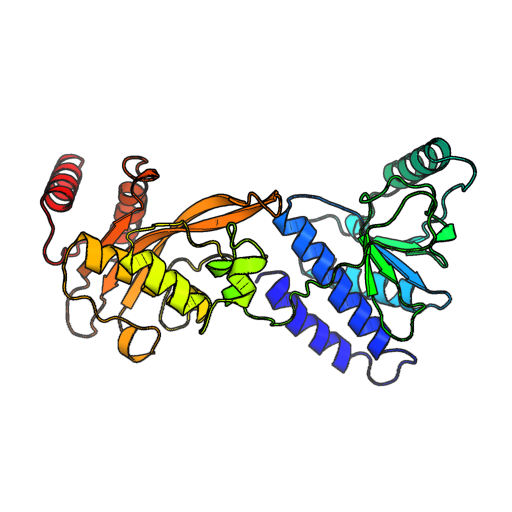A 1 285 ? -6.194 3.581 36.059 1.00 86.75 285 ALA A O 1
ATOM 2297 N N . ASP A 1 286 ? -8.098 2.951 37.077 1.00 89.81 286 ASP A N 1
ATOM 2298 C CA . ASP A 1 286 ? -8.208 1.706 36.334 1.00 89.81 286 ASP A CA 1
ATOM 2299 C C . ASP A 1 286 ? -8.446 1.976 34.846 1.00 89.81 286 ASP A C 1
ATOM 2301 O O . ASP A 1 286 ? -9.131 2.920 34.445 1.00 89.81 286 ASP A O 1
ATOM 2305 N N . THR A 1 287 ? -7.867 1.114 34.014 1.00 94.19 287 THR A N 1
ATOM 2306 C CA . THR A 1 287 ? -8.120 1.138 32.576 1.00 94.19 287 THR A CA 1
ATOM 2307 C C . THR A 1 287 ? -9.565 0.742 32.300 1.00 94.19 287 THR A C 1
ATOM 2309 O O . THR A 1 287 ? -10.056 -0.260 32.823 1.00 94.19 287 THR A O 1
ATOM 2312 N N . TYR A 1 288 ? -10.224 1.483 31.415 1.00 95.44 288 TYR A N 1
ATOM 2313 C CA . TYR A 1 288 ? -11.601 1.212 31.020 1.00 95.44 288 TYR A CA 1
ATOM 2314 C C . TYR A 1 288 ? -11.788 1.316 29.507 1.00 95.44 288 TYR A C 1
ATOM 2316 O O . TYR A 1 288 ? -11.033 1.981 28.790 1.00 95.44 288 TYR A O 1
ATOM 2324 N N . LEU A 1 289 ? -12.810 0.624 29.012 1.00 96.00 289 LEU A N 1
ATOM 2325 C CA . LEU A 1 289 ? -13.263 0.735 27.634 1.00 96.00 289 LEU A CA 1
ATOM 2326 C C . LEU A 1 289 ? -14.214 1.923 27.542 1.00 96.00 289 LEU A C 1
ATOM 2328 O O . LEU A 1 289 ? -15.325 1.864 28.065 1.00 96.00 289 LEU A O 1
ATOM 2332 N N . SER A 1 290 ? -13.777 2.976 26.856 1.00 93.38 290 SER A N 1
ATOM 2333 C CA . SER A 1 290 ? -14.584 4.181 26.662 1.00 93.38 290 SER A CA 1
ATOM 2334 C C . SER A 1 290 ? -15.587 3.995 25.530 1.00 93.38 290 SER A C 1
ATOM 2336 O O . SER A 1 290 ? -16.782 4.229 25.679 1.00 93.38 290 SER A O 1
ATOM 2338 N N . THR A 1 291 ? -15.131 3.509 24.371 1.00 92.69 291 THR A N 1
ATOM 2339 C CA . THR A 1 291 ? -16.027 3.319 23.224 1.00 92.69 291 THR A CA 1
ATOM 2340 C C . THR A 1 291 ? -15.712 2.069 22.425 1.00 92.69 291 THR A C 1
ATOM 2342 O O . THR A 1 291 ? -14.568 1.641 22.318 1.00 92.69 291 THR A O 1
ATOM 2345 N N . ALA A 1 292 ? -16.745 1.469 21.837 1.00 93.56 292 ALA A N 1
ATOM 2346 C CA . ALA A 1 292 ? -16.601 0.389 20.874 1.00 93.56 292 ALA A CA 1
ATOM 2347 C C . ALA A 1 292 ? -17.653 0.541 19.783 1.00 93.56 292 ALA A C 1
ATOM 2349 O O . ALA A 1 292 ? -18.856 0.551 20.054 1.00 93.5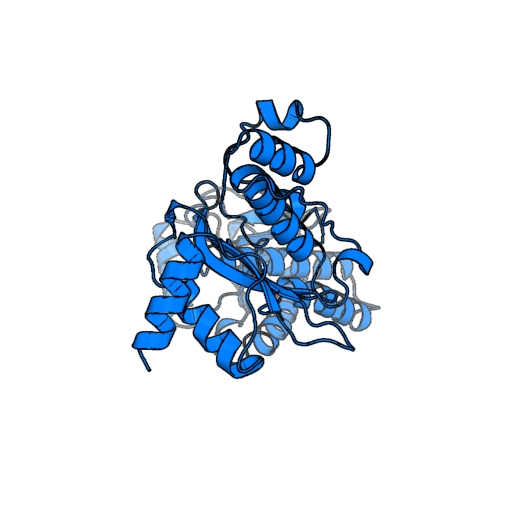6 292 ALA A O 1
ATOM 2350 N N . TRP A 1 293 ? -17.198 0.615 18.538 1.00 92.62 293 TRP A N 1
ATOM 2351 C CA . TRP A 1 293 ? -18.078 0.802 17.400 1.00 92.62 293 TRP A CA 1
ATOM 2352 C C . TRP A 1 293 ? -17.610 -0.012 16.196 1.00 92.62 293 TRP A C 1
ATOM 2354 O O . TRP A 1 293 ? -16.421 -0.107 15.902 1.00 92.62 293 TRP A O 1
ATOM 2364 N N . ILE A 1 294 ? -18.570 -0.626 15.502 1.00 92.75 294 ILE A N 1
ATOM 2365 C CA . ILE A 1 294 ? -18.349 -1.421 14.291 1.00 92.75 294 ILE A CA 1
ATOM 2366 C C . ILE A 1 294 ? -19.338 -0.965 13.230 1.00 92.75 294 ILE A C 1
ATOM 2368 O O . ILE A 1 294 ? -20.545 -0.881 13.491 1.00 92.75 294 ILE A O 1
ATOM 2372 N N . HIS A 1 295 ? -18.832 -0.787 12.016 1.00 89.56 295 HIS A N 1
ATOM 2373 C CA . HIS A 1 295 ? -19.615 -0.481 10.834 1.00 89.56 295 HIS A CA 1
ATOM 2374 C C . HIS A 1 295 ? -20.764 -1.488 10.646 1.00 89.56 295 HIS A C 1
ATOM 2376 O O . HIS A 1 295 ? -20.522 -2.699 10.669 1.00 89.56 295 HIS A O 1
ATOM 2382 N N . PRO A 1 296 ? -22.014 -1.032 10.408 1.00 87.31 296 PRO A N 1
ATOM 2383 C CA . PRO A 1 296 ? -23.204 -1.887 10.359 1.00 87.31 296 PRO A CA 1
ATOM 2384 C C . PRO A 1 296 ? -23.075 -3.174 9.526 1.00 87.31 296 PRO A C 1
ATOM 2386 O O . PRO A 1 296 ? -23.370 -4.252 10.039 1.00 87.31 296 PRO A O 1
ATOM 2389 N N . PHE A 1 297 ? -22.554 -3.098 8.294 1.00 87.62 297 PHE A N 1
ATOM 2390 C CA . PHE A 1 297 ? -22.344 -4.263 7.413 1.00 87.62 297 PHE A CA 1
ATOM 2391 C C . PHE A 1 297 ? -21.344 -5.317 7.922 1.00 87.62 297 PHE A C 1
ATOM 2393 O O . PHE A 1 297 ? -21.351 -6.460 7.451 1.00 87.62 297 PHE A O 1
ATOM 2400 N N . TYR A 1 298 ? -20.503 -4.960 8.892 1.00 89.81 298 TYR A N 1
ATOM 2401 C CA . TYR A 1 298 ? -19.486 -5.837 9.473 1.00 89.81 298 TYR A CA 1
ATOM 2402 C C . TYR A 1 298 ? -19.835 -6.298 10.896 1.00 89.81 298 TYR A C 1
ATOM 2404 O O . TYR A 1 298 ? -19.085 -7.065 11.510 1.00 89.81 298 TYR A O 1
ATOM 2412 N N . ARG A 1 299 ? -20.992 -5.880 11.431 1.00 88.44 299 ARG A N 1
ATOM 2413 C CA . ARG A 1 299 ? -21.513 -6.372 12.714 1.00 88.44 299 ARG A CA 1
ATOM 2414 C C . ARG A 1 299 ? -21.843 -7.870 12.611 1.00 88.44 299 ARG A C 1
ATOM 2416 O O . ARG A 1 299 ? -22.056 -8.414 11.532 1.00 88.44 299 ARG A O 1
ATOM 2423 N N . ARG A 1 300 ? -21.894 -8.553 13.762 1.00 84.94 300 ARG A N 1
ATOM 2424 C CA . ARG A 1 300 ? -22.230 -9.993 13.896 1.00 84.94 300 ARG A CA 1
ATOM 2425 C C . ARG A 1 300 ? -21.252 -10.980 13.234 1.00 84.94 300 ARG A C 1
ATOM 2427 O O . ARG A 1 300 ? -21.548 -12.164 13.169 1.00 84.94 300 ARG A O 1
ATOM 2434 N N . ARG A 1 301 ? -20.054 -10.535 12.845 1.00 89.75 301 ARG A N 1
ATOM 2435 C CA . ARG A 1 301 ? -18.972 -11.395 12.321 1.00 89.75 301 ARG A CA 1
ATOM 2436 C C . ARG A 1 301 ? -17.943 -11.819 13.380 1.00 89.75 301 ARG A C 1
ATOM 2438 O O . ARG A 1 301 ? -16.809 -12.137 13.057 1.00 89.75 301 ARG A O 1
ATOM 2445 N N . GLY A 1 302 ? -18.281 -11.718 14.668 1.00 90.44 302 GLY A N 1
ATOM 2446 C CA . GLY A 1 302 ? -17.375 -12.079 15.768 1.00 90.44 302 GLY A CA 1
ATOM 2447 C C . GLY A 1 302 ? -16.187 -11.131 16.014 1.00 90.44 302 GLY A C 1
ATOM 2448 O O . GLY A 1 302 ? -15.462 -11.347 16.982 1.00 90.44 302 GLY A O 1
ATOM 2449 N N . LYS A 1 303 ? -16.007 -10.055 15.228 1.00 92.75 303 LYS A N 1
ATOM 2450 C CA . LYS A 1 303 ? -14.844 -9.145 15.340 1.00 92.75 303 LYS A CA 1
ATOM 2451 C C . LYS A 1 303 ? -14.661 -8.543 16.743 1.00 92.75 303 LYS A C 1
ATOM 2453 O O . LYS A 1 303 ? -13.570 -8.632 17.295 1.00 92.75 303 LYS A O 1
ATOM 2458 N N . LEU A 1 304 ? -15.739 -8.050 17.369 1.00 92.69 304 LEU A N 1
ATOM 2459 C CA . LEU A 1 304 ? -15.683 -7.548 18.754 1.00 92.69 304 LEU A CA 1
ATOM 2460 C C . LEU A 1 304 ? -15.301 -8.644 19.754 1.00 92.69 304 LEU A C 1
ATOM 2462 O O . LEU A 1 304 ? -14.560 -8.383 20.686 1.00 92.69 304 LEU A O 1
ATOM 2466 N N . SER A 1 305 ? -15.777 -9.880 19.564 1.00 92.38 305 SER A N 1
ATOM 2467 C CA . SER A 1 305 ? -15.427 -10.993 20.460 1.00 92.38 305 SER A CA 1
ATOM 2468 C C . SER A 1 305 ? -13.943 -11.326 20.428 1.00 92.38 305 SER A C 1
ATOM 2470 O O . SER A 1 305 ? -13.399 -11.682 21.469 1.00 92.38 305 SER A O 1
ATOM 2472 N N . LYS A 1 306 ? -13.318 -11.236 19.250 1.00 92.19 306 LYS A N 1
ATOM 2473 C CA . LYS A 1 306 ? -11.885 -11.470 19.086 1.00 92.19 306 LYS A CA 1
ATOM 2474 C C . LYS A 1 306 ? -11.082 -10.404 19.833 1.00 92.19 306 LYS A C 1
ATOM 2476 O O . LYS A 1 306 ? -10.318 -10.750 20.725 1.00 92.19 306 LYS A O 1
ATOM 2481 N N . ILE A 1 307 ? -11.353 -9.130 19.545 1.00 94.12 307 ILE A N 1
ATOM 2482 C CA . ILE A 1 307 ? -10.667 -7.999 20.188 1.00 94.12 307 ILE A CA 1
ATOM 2483 C C . ILE A 1 307 ? -10.916 -7.991 21.695 1.00 94.12 307 ILE A C 1
ATOM 2485 O O . ILE A 1 307 ? -9.991 -7.801 22.464 1.00 94.12 307 ILE A O 1
ATOM 2489 N N . TRP A 1 308 ? -12.135 -8.283 22.148 1.00 94.31 308 TRP A N 1
ATOM 2490 C CA . TRP A 1 308 ? -12.447 -8.354 23.576 1.00 94.31 308 TRP A CA 1
ATOM 2491 C C . TRP A 1 308 ? -11.558 -9.349 24.336 1.00 94.31 308 TRP A C 1
ATOM 2493 O O . TRP A 1 308 ? -11.101 -9.057 25.437 1.00 94.31 308 TRP A O 1
ATOM 2503 N N . ASN A 1 309 ? -11.290 -10.519 23.751 1.00 92.38 309 ASN A N 1
ATOM 2504 C CA . ASN A 1 309 ? -10.396 -11.501 24.363 1.00 92.38 309 ASN A CA 1
ATOM 2505 C C . ASN A 1 309 ? -8.944 -10.993 24.401 1.00 92.38 309 ASN A C 1
ATOM 2507 O O . ASN A 1 309 ? -8.255 -11.207 25.394 1.00 92.38 309 ASN A O 1
ATOM 2511 N N . GLU A 1 310 ? -8.493 -10.307 23.347 1.00 93.81 310 GLU A N 1
ATOM 2512 C CA . GLU A 1 310 ? -7.172 -9.665 23.304 1.00 93.81 310 GLU A CA 1
ATOM 2513 C C . GLU A 1 310 ? -7.054 -8.592 24.399 1.00 93.81 310 GLU A C 1
ATOM 2515 O O . GLU A 1 310 ? -6.088 -8.593 25.156 1.00 93.81 310 GLU A O 1
ATOM 2520 N N . LEU A 1 311 ? -8.079 -7.753 24.564 1.00 94.81 311 LEU A N 1
ATOM 2521 C CA . LEU A 1 311 ? -8.132 -6.723 25.603 1.00 94.81 311 LEU A CA 1
ATOM 2522 C C . LEU A 1 311 ? -8.105 -7.314 27.014 1.00 94.81 311 LEU A C 1
ATOM 2524 O O . LEU A 1 311 ? -7.389 -6.797 27.862 1.00 94.81 311 LEU A O 1
ATOM 2528 N N . ILE A 1 312 ? -8.828 -8.412 27.270 1.00 93.25 312 ILE A N 1
ATOM 2529 C CA . ILE A 1 312 ? -8.772 -9.095 28.574 1.00 93.25 312 ILE A CA 1
ATOM 2530 C C . ILE A 1 312 ? -7.362 -9.616 28.862 1.00 93.25 312 ILE A C 1
ATOM 2532 O O . ILE A 1 312 ? -6.912 -9.561 30.002 1.00 93.25 312 ILE A O 1
ATOM 2536 N N . ASN A 1 313 ? -6.657 -10.124 27.851 1.00 93.25 313 ASN A N 1
ATOM 2537 C CA . ASN A 1 313 ? -5.290 -10.607 28.039 1.00 93.25 313 ASN A CA 1
ATOM 2538 C C . ASN A 1 313 ? -4.307 -9.465 28.340 1.00 93.25 313 ASN A C 1
ATOM 2540 O O . ASN A 1 313 ? -3.341 -9.684 29.063 1.00 93.25 313 ASN A O 1
ATOM 2544 N N . ILE A 1 314 ? -4.547 -8.271 27.789 1.00 93.62 314 ILE A N 1
ATOM 2545 C CA . ILE A 1 314 ? -3.677 -7.099 27.959 1.00 93.62 314 ILE A CA 1
ATOM 2546 C C . ILE A 1 314 ? -3.967 -6.376 29.280 1.00 93.62 314 ILE A C 1
ATOM 2548 O O . ILE A 1 314 ? -3.047 -6.087 30.037 1.00 93.62 314 ILE A O 1
ATOM 2552 N N . TYR A 1 315 ? -5.239 -6.090 29.556 1.00 93.56 315 TYR A N 1
ATOM 2553 C CA . TYR A 1 315 ? -5.666 -5.218 30.656 1.00 93.56 315 TYR A CA 1
ATOM 2554 C C . TYR A 1 315 ? -6.292 -5.972 31.833 1.00 93.56 315 TYR A C 1
ATOM 2556 O O . TYR A 1 315 ? -6.588 -5.380 32.865 1.00 93.56 315 TYR A O 1
ATOM 2564 N N . GLY A 1 316 ? -6.525 -7.279 31.707 1.00 90.81 316 GLY A N 1
ATOM 2565 C CA . GLY A 1 316 ? -7.258 -8.043 32.709 1.00 90.81 316 GLY A CA 1
ATOM 2566 C C . GLY A 1 316 ? -8.751 -7.712 32.699 1.00 90.81 316 GLY A C 1
ATOM 2567 O O . GLY A 1 316 ? -9.400 -7.682 31.652 1.00 90.81 316 GLY A O 1
ATOM 2568 N N . LYS A 1 317 ? -9.334 -7.527 33.886 1.00 89.12 317 LYS A N 1
ATOM 2569 C CA . LYS A 1 317 ? -10.716 -7.050 34.006 1.00 89.12 317 LYS A CA 1
ATOM 2570 C C . LYS A 1 317 ? -10.712 -5.528 33.896 1.00 89.12 317 LYS A C 1
ATOM 2572 O O . LYS A 1 317 ? -9.980 -4.884 34.631 1.00 89.12 317 LYS A O 1
ATOM 2577 N N . PHE A 1 318 ? -11.559 -4.993 33.029 1.00 93.25 318 PHE A N 1
ATOM 2578 C CA . PHE A 1 318 ? -11.753 -3.559 32.841 1.00 93.25 318 PHE A CA 1
ATOM 2579 C C . PHE A 1 318 ? -13.246 -3.233 32.839 1.00 93.25 318 PHE A C 1
ATOM 2581 O O . PHE A 1 318 ? -14.080 -4.080 32.493 1.00 93.25 318 PHE A O 1
ATOM 2588 N N . GLU A 1 319 ? -13.574 -2.008 33.231 1.00 93.19 319 GLU A N 1
ATOM 2589 C CA . GLU A 1 319 ? -14.940 -1.495 33.175 1.00 93.19 319 GLU A CA 1
ATOM 2590 C C . GLU A 1 319 ? -15.288 -0.993 31.770 1.00 93.19 319 GLU A C 1
ATOM 2592 O O . GLU A 1 319 ? -14.412 -0.732 30.941 1.00 93.19 319 GLU A O 1
ATOM 2597 N N . VAL A 1 320 ? -16.587 -0.886 31.490 1.00 93.94 320 VAL A N 1
ATOM 2598 C CA . VAL A 1 320 ? -17.099 -0.270 30.263 1.00 93.94 320 VAL A CA 1
ATOM 2599 C C . VAL A 1 320 ? -17.842 0.996 30.647 1.00 93.94 320 VAL A C 1
ATOM 2601 O O . VAL A 1 320 ? -18.769 0.938 31.452 1.00 93.94 320 VAL A O 1
ATOM 2604 N N . GLU A 1 321 ? -17.441 2.111 30.051 1.00 91.88 321 GLU A N 1
ATOM 2605 C CA . GLU A 1 321 ? -18.085 3.408 30.221 1.00 91.88 321 GLU A CA 1
ATOM 2606 C C . GLU A 1 321 ? -19.480 3.381 29.577 1.00 91.88 321 GLU A C 1
ATOM 2608 O O . GLU A 1 321 ? -19.629 3.043 28.402 1.00 91.88 321 GLU A O 1
ATOM 2613 N N . GLU A 1 322 ? -20.511 3.667 30.377 1.00 88.81 322 GLU A N 1
ATOM 2614 C CA . GLU A 1 322 ? -21.912 3.839 29.954 1.00 88.81 322 GLU A CA 1
ATOM 2615 C C . GLU A 1 322 ? -22.412 2.839 28.875 1.00 88.81 322 GLU A C 1
ATOM 2617 O O . GLU A 1 322 ? -22.848 3.228 27.785 1.00 88.81 322 GLU A O 1
ATOM 2622 N N . PRO A 1 323 ? -22.389 1.513 29.134 1.00 89.81 323 PRO A N 1
ATOM 2623 C CA . PRO A 1 323 ? -22.714 0.525 28.114 1.00 89.81 323 PRO A CA 1
ATOM 2624 C C . PRO A 1 323 ? -24.193 0.602 27.718 1.00 89.81 323 PRO A C 1
ATOM 2626 O O . PRO A 1 323 ? -25.088 0.433 28.549 1.00 89.81 323 PRO A O 1
ATOM 2629 N N . ASN A 1 324 ? -24.461 0.754 26.419 1.00 87.75 324 ASN A N 1
ATOM 2630 C CA . ASN A 1 324 ? -25.817 0.642 25.881 1.00 87.75 324 ASN A CA 1
ATOM 2631 C C . ASN A 1 324 ? -26.360 -0.801 25.968 1.00 87.75 324 ASN A C 1
ATOM 2633 O O . ASN A 1 324 ? -25.628 -1.753 26.248 1.00 87.75 324 ASN A O 1
ATOM 2637 N N . SER A 1 325 ? -27.645 -0.992 25.658 1.00 89.00 325 SER A N 1
ATOM 2638 C CA . SER A 1 325 ? -28.323 -2.298 25.748 1.00 89.00 325 SER A CA 1
ATOM 2639 C C . SER A 1 325 ? -27.639 -3.421 24.948 1.00 89.00 325 SER A C 1
ATOM 2641 O O . SER A 1 325 ? -27.604 -4.575 25.390 1.00 89.00 325 SER A O 1
ATOM 2643 N N . ASN A 1 326 ? -27.043 -3.098 23.795 1.00 87.62 326 ASN A N 1
ATOM 2644 C CA . ASN A 1 326 ? -26.292 -4.060 22.988 1.00 87.62 326 ASN A CA 1
ATOM 2645 C C . ASN A 1 326 ? -24.994 -4.482 23.683 1.00 87.62 326 ASN A C 1
ATOM 2647 O O . ASN A 1 326 ? -24.680 -5.674 23.719 1.00 87.62 326 ASN A O 1
ATOM 2651 N N . MET A 1 327 ? -24.254 -3.524 24.245 1.00 90.56 327 MET A N 1
ATOM 2652 C CA . MET A 1 327 ? -23.012 -3.795 24.965 1.00 90.56 327 MET A CA 1
ATOM 2653 C C . MET A 1 327 ? -23.275 -4.558 26.267 1.00 90.56 327 MET A C 1
ATOM 2655 O O . MET A 1 327 ? -22.615 -5.559 26.528 1.00 90.56 327 MET A O 1
ATOM 2659 N N . GLN A 1 328 ? -24.305 -4.181 27.028 1.00 92.62 328 GLN A N 1
ATOM 2660 C CA . GLN A 1 328 ? -24.741 -4.917 28.222 1.00 92.62 328 GLN A CA 1
ATOM 2661 C C . GLN A 1 328 ? -25.058 -6.383 27.892 1.00 92.62 328 GLN A C 1
ATOM 2663 O O . GLN A 1 328 ? -24.566 -7.302 28.548 1.00 92.62 328 GLN A O 1
ATOM 2668 N N . SER A 1 329 ? -25.811 -6.615 26.812 1.00 90.25 329 SER A N 1
ATOM 2669 C CA . SER A 1 329 ? -26.134 -7.965 26.335 1.00 90.25 329 SER A CA 1
ATOM 2670 C C . SER A 1 329 ? -24.890 -8.753 25.911 1.00 90.25 329 SER A C 1
ATOM 2672 O O . SER A 1 329 ? -24.815 -9.967 26.109 1.00 90.25 329 SER A O 1
ATOM 2674 N N . PHE A 1 330 ? -23.909 -8.082 25.304 1.00 91.06 330 PHE A N 1
ATOM 2675 C CA . PHE A 1 330 ? -22.640 -8.690 24.917 1.00 91.06 330 PHE A CA 1
ATOM 2676 C C . PHE A 1 330 ? -21.808 -9.101 26.141 1.00 91.06 330 PHE A C 1
ATOM 2678 O O . PHE A 1 330 ? -21.352 -10.245 26.203 1.00 91.06 330 PHE A O 1
ATOM 2685 N N . ILE A 1 331 ? -21.667 -8.212 27.128 1.00 91.06 331 ILE A N 1
ATOM 2686 C CA . ILE A 1 331 ? -20.937 -8.471 28.377 1.00 91.06 331 ILE A CA 1
ATOM 2687 C C . ILE A 1 331 ? -21.578 -9.640 29.133 1.00 91.06 331 ILE A C 1
ATOM 2689 O O . ILE A 1 331 ? -20.876 -10.575 29.517 1.00 91.06 331 ILE A O 1
ATOM 2693 N N . ALA A 1 332 ? -22.910 -9.652 29.266 1.00 89.12 332 ALA A N 1
ATOM 2694 C CA . ALA A 1 332 ? -23.635 -10.739 29.925 1.00 89.12 332 ALA A CA 1
ATOM 2695 C C . ALA A 1 332 ? -23.333 -12.105 29.284 1.00 89.12 332 ALA A C 1
ATOM 2697 O O . ALA A 1 332 ? -23.026 -13.069 29.981 1.00 89.12 332 ALA A O 1
ATOM 2698 N N . LYS A 1 333 ? -23.322 -12.185 27.945 1.00 86.50 333 LYS A N 1
ATOM 2699 C CA . LYS A 1 333 ? -22.958 -13.419 27.226 1.00 86.50 333 LYS A CA 1
ATOM 2700 C C . LYS A 1 333 ? -21.518 -13.854 27.490 1.00 86.50 333 LYS A C 1
ATOM 2702 O O . LYS A 1 333 ? -21.266 -15.048 27.609 1.00 86.50 333 LYS A O 1
ATOM 2707 N N . LYS A 1 334 ? -20.581 -12.907 27.583 1.00 81.06 334 LYS A N 1
ATOM 2708 C CA . LYS A 1 334 ? -19.164 -13.199 27.849 1.00 81.06 334 LYS A CA 1
ATOM 2709 C C . LYS A 1 334 ? -18.909 -13.694 29.269 1.00 81.06 334 LYS A C 1
ATOM 2711 O O . LYS A 1 334 ? -17.999 -14.496 29.462 1.00 81.06 334 LYS A O 1
ATOM 2716 N N . LEU A 1 335 ? -19.715 -13.251 30.230 1.00 67.69 335 LEU A N 1
ATOM 2717 C CA . LEU A 1 335 ? -19.666 -13.726 31.613 1.00 67.69 335 LEU A CA 1
ATOM 2718 C C . LEU A 1 335 ? -20.221 -15.150 31.766 1.00 67.69 335 LEU A C 1
ATOM 2720 O O . LEU A 1 335 ? -19.727 -15.884 32.608 1.00 67.69 335 LEU A O 1
ATOM 2724 N N . ILE A 1 336 ? -21.194 -15.547 30.937 1.00 59.16 336 ILE A N 1
ATOM 2725 C CA . ILE A 1 336 ? -21.813 -16.888 30.960 1.00 59.16 336 ILE A CA 1
ATOM 2726 C C . ILE A 1 336 ? -20.958 -17.939 30.224 1.00 59.16 336 ILE A C 1
ATOM 2728 O O . ILE A 1 336 ? -21.079 -19.130 30.483 1.00 59.16 336 ILE A O 1
ATOM 2732 N N . SER A 1 337 ? -20.101 -17.521 29.286 1.00 55.03 337 SER A N 1
ATOM 2733 C CA . SER A 1 337 ? -19.234 -18.421 28.505 1.00 55.03 337 SER A CA 1
ATOM 2734 C C . SER A 1 337 ? -17.900 -18.791 29.178 1.00 55.03 337 SER A C 1
ATOM 2736 O O . SER A 1 337 ? -17.040 -19.371 28.516 1.00 55.03 337 SER A O 1
ATOM 2738 N N . LYS A 1 338 ? -17.701 -18.401 30.441 1.00 44.72 338 LYS A N 1
ATOM 2739 C CA . LYS A 1 338 ? -16.623 -18.885 31.316 1.00 44.72 338 LYS A CA 1
ATOM 2740 C C . LYS A 1 338 ? -17.202 -19.912 32.271 1.00 44.72 338 LYS A C 1
ATOM 2742 O O . LYS A 1 338 ? -16.470 -20.881 32.560 1.00 44.72 338 LYS A O 1
#

Radius of gyration: 24.6 Å; chains: 1; bounding box: 59×44×74 Å

Secondary structure (DSSP, 8-state):
--HHHHHHHHHHHHHHHTTT-TTHHHHHHHHHHHHHHHHHHHHHT----EEEE-SSTHHHHHHHHHHHHHHHH-TTS-GGGG-EEE----SS-HHHHHHHHHHHHHH---SEEEES-GGGTTTSPTTSSEEEE-SSSS-EEEEE-TT-SSEEE-----SSS-HHHHHHS-S---HHHHTT--S-HHHHHHHHHHTT----EE--TT----SSB-TTS-HHHHHHHHHHHHHHHHHHT------SSHHHHTTEEEEEEEEEEE-TTT--EEEEEEEEEEEE--TTS--EEEEEEE-GGGTTSSHHHHHHHHHHHHHSS-EESS--HHHHHHHHHHHHT-

Foldseek 3Di:
DFLLVVLVVLLVVQCVVPVDDDCSVQLSQLLQVVSVVVLLCQQLVHLAAEEEEALDCSSVSSLVSNLVSCCVVPVVDPSQQSDEEEQAFDPPAQVRRVVVVVVVCVVGNYSHYYYHFLSRRQRHDWPRHWYFYSHDPHIFIAIHHHPDRDGHTDPDGSNCPPLQCQFQVDDDPPVVNVVVDDDGSLVVLLVVLVVLNDDWGFGGRRDDQDAKDALPHDLVNQSQQVSVVSSVCVVVVVPDDAHSDSVSRVQKIKGFQWDFDQGPPSSTTTITGQWIWIWGGDPPDAIATEDTDGHPVCPPVCSCVVVVVVCCVVRPDHYYDPDDPVRVVVVVVVVVVD